Protein AF-A0AAW1RGX7-F1 (afdb_monomer_lite)

InterPro domains:
  IPR029044 Nucleotide-diphospho-sugar transferases [G3DSA:3.90.550.10] (165-261)
  IPR029044 Nucleotide-diphospho-sugar transferases [SSF53448] (98-273)

Foldseek 3Di:
DDPVVLVVVLVVVLVVLVPDPVDDPVLSVLLSVLSVLLSVLLVLLQVVLVVCVPVLPPPPPPPPPPDDDDDDDDDDDDDDDDDDPDPDDPPPPPDFAAEAEAEDADADVVSVVVVVVVVVVLVPDPDHHPHYAYHYPPHPDDDDGDDDAEADPKAKEFEQEAAPCCVQSVRVSCLAQVVQAFFQADQDPVRNPRGQFGLFHQPQGMDMHDHPPPPDLDQDPSLVDRECSRNLSQLVCVVVVHTYGYDHPSYDHDHADSDSVSSSVVSSSHSNCVVVSCVSRPCSVVRVVNTGRDRNPDD

Organism: NCBI:txid904363

Structure (mmCIF, N/CA/C/O backbone):
data_AF-A0AAW1RGX7-F1
#
_entry.id   AF-A0AAW1RGX7-F1
#
loop_
_atom_site.group_PDB
_atom_site.id
_atom_site.type_symbol
_atom_site.label_atom_id
_atom_site.label_alt_id
_atom_site.label_comp_id
_atom_site.label_asym_id
_atom_site.label_entity_id
_atom_site.label_seq_id
_atom_site.pdbx_PDB_ins_code
_atom_site.Cartn_x
_atom_site.Cartn_y
_atom_site.Cartn_z
_atom_site.occupancy
_atom_site.B_iso_or_equiv
_atom_site.auth_seq_id
_atom_site.auth_comp_id
_atom_site.auth_asym_id
_atom_site.auth_atom_id
_atom_site.pdbx_PDB_model_num
ATOM 1 N N . MET A 1 1 ? 19.574 2.488 8.390 1.00 69.38 1 MET A N 1
ATOM 2 C CA . MET A 1 1 ? 19.752 2.059 6.986 1.00 69.38 1 MET A CA 1
ATOM 3 C C . MET A 1 1 ? 20.629 3.073 6.273 1.00 69.38 1 MET A C 1
ATOM 5 O O . MET A 1 1 ? 20.326 4.261 6.284 1.00 69.38 1 MET A O 1
ATOM 9 N N . THR A 1 2 ? 21.755 2.646 5.735 1.00 82.94 2 THR A N 1
ATOM 10 C CA . THR A 1 2 ? 22.691 3.475 4.975 1.00 82.94 2 THR A CA 1
ATOM 11 C C . THR A 1 2 ? 22.368 3.406 3.483 1.00 82.94 2 THR A C 1
ATOM 13 O O . THR A 1 2 ? 21.589 2.571 3.036 1.00 82.94 2 THR A O 1
ATOM 16 N N . VAL A 1 3 ? 22.989 4.276 2.691 1.00 79.38 3 VAL A N 1
ATOM 17 C CA . VAL A 1 3 ? 22.935 4.206 1.221 1.00 79.38 3 VAL A CA 1
ATOM 18 C C . VAL A 1 3 ? 23.486 2.869 0.719 1.00 79.38 3 VAL A C 1
ATOM 20 O O . VAL A 1 3 ? 22.945 2.282 -0.214 1.00 79.38 3 VAL A O 1
ATOM 23 N N . ALA A 1 4 ? 24.538 2.368 1.372 1.00 83.88 4 ALA A N 1
ATOM 24 C CA . ALA A 1 4 ? 25.132 1.076 1.064 1.00 83.88 4 ALA A CA 1
ATOM 25 C C . ALA A 1 4 ? 24.146 -0.078 1.302 1.00 83.88 4 ALA A C 1
ATOM 27 O O . ALA A 1 4 ? 24.101 -1.002 0.493 1.00 83.88 4 ALA A O 1
ATOM 28 N N . ASP A 1 5 ? 23.314 -0.000 2.347 1.00 83.19 5 ASP A N 1
ATOM 29 C CA . ASP A 1 5 ? 22.267 -0.999 2.599 1.00 83.19 5 ASP A CA 1
ATOM 30 C C . ASP A 1 5 ? 21.236 -1.019 1.462 1.00 83.19 5 ASP A C 1
ATOM 32 O O . ASP A 1 5 ? 20.865 -2.095 0.996 1.00 83.19 5 ASP A O 1
ATOM 36 N N . THR A 1 6 ? 20.832 0.154 0.956 1.00 82.19 6 THR A N 1
ATOM 37 C CA . THR A 1 6 ? 19.914 0.266 -0.190 1.00 82.19 6 THR A CA 1
ATOM 38 C C . THR A 1 6 ? 20.495 -0.399 -1.440 1.00 82.19 6 THR A C 1
ATOM 40 O O . THR A 1 6 ? 19.812 -1.187 -2.094 1.00 82.19 6 THR A O 1
ATOM 43 N N . PHE A 1 7 ? 21.766 -0.137 -1.763 1.00 85.19 7 PHE A N 1
ATOM 44 C CA . PHE A 1 7 ? 22.426 -0.757 -2.919 1.00 85.19 7 PHE A CA 1
ATOM 45 C C . PHE A 1 7 ? 22.635 -2.260 -2.749 1.00 85.19 7 PHE A C 1
ATOM 47 O O . PHE A 1 7 ? 22.440 -3.017 -3.699 1.00 85.19 7 PHE A O 1
ATOM 54 N N . ARG A 1 8 ? 22.989 -2.709 -1.540 1.00 87.12 8 ARG A N 1
ATOM 55 C CA . ARG A 1 8 ? 23.117 -4.135 -1.228 1.00 87.12 8 ARG A CA 1
ATOM 56 C C . ARG A 1 8 ? 21.775 -4.848 -1.396 1.00 87.12 8 ARG A C 1
ATOM 58 O O . ARG A 1 8 ? 21.734 -5.903 -2.018 1.00 87.12 8 ARG A O 1
ATOM 65 N N . GLY A 1 9 ? 20.687 -4.260 -0.898 1.00 85.88 9 GLY A N 1
ATOM 66 C CA . GLY A 1 9 ? 19.333 -4.778 -1.093 1.00 85.88 9 GLY A CA 1
ATOM 67 C C . GLY A 1 9 ? 18.954 -4.859 -2.573 1.00 85.88 9 GLY A C 1
ATOM 68 O O . GLY A 1 9 ? 18.509 -5.905 -3.036 1.00 85.88 9 GLY A O 1
ATOM 69 N N . LEU A 1 10 ? 19.214 -3.795 -3.340 1.00 87.31 10 LEU A N 1
ATOM 70 C CA . LEU A 1 10 ? 18.958 -3.772 -4.784 1.00 87.31 10 LEU A CA 1
ATOM 71 C C . LEU A 1 10 ? 19.735 -4.868 -5.529 1.00 87.31 10 LEU A C 1
ATOM 73 O O . LEU A 1 10 ? 19.167 -5.540 -6.387 1.00 87.31 10 LEU A O 1
ATOM 77 N N . TYR A 1 11 ? 21.007 -5.081 -5.184 1.00 89.94 11 TYR A N 1
ATOM 78 C CA . TYR A 1 11 ? 21.823 -6.149 -5.762 1.00 89.94 11 TYR A CA 1
ATOM 79 C C . TYR A 1 11 ? 21.208 -7.535 -5.526 1.00 89.94 11 TYR A C 1
ATOM 81 O O . TYR A 1 11 ? 21.054 -8.304 -6.477 1.00 89.94 11 TYR A O 1
ATOM 89 N N . TRP A 1 12 ? 20.821 -7.847 -4.285 1.00 89.31 12 TRP A N 1
ATOM 90 C CA . TRP A 1 12 ? 20.222 -9.143 -3.952 1.00 89.31 12 TRP A CA 1
ATOM 91 C C . TRP A 1 12 ? 18.887 -9.368 -4.655 1.00 89.31 12 TRP A C 1
ATOM 93 O O . TRP A 1 12 ? 18.638 -10.466 -5.139 1.00 89.31 12 TRP A O 1
ATOM 103 N N . GLU A 1 13 ? 18.069 -8.329 -4.782 1.00 88.38 13 GLU A N 1
ATOM 104 C CA . GLU A 1 13 ? 16.789 -8.390 -5.493 1.00 88.38 13 GLU A CA 1
ATOM 105 C C . GLU A 1 13 ? 16.988 -8.631 -6.996 1.00 88.38 13 GLU A C 1
ATOM 107 O O . GLU A 1 13 ? 16.326 -9.480 -7.588 1.00 88.38 13 GLU A O 1
ATOM 112 N N . ILE A 1 14 ? 17.949 -7.946 -7.625 1.00 87.44 14 ILE A N 1
ATOM 113 C CA . ILE A 1 14 ? 18.286 -8.167 -9.041 1.00 87.44 14 ILE A CA 1
ATOM 114 C C . ILE A 1 14 ? 18.842 -9.579 -9.258 1.00 87.44 14 ILE A C 1
ATOM 116 O O . ILE A 1 14 ? 18.491 -10.241 -10.238 1.00 87.44 14 ILE A O 1
ATOM 120 N N . ARG A 1 15 ? 19.681 -10.067 -8.341 1.00 89.81 15 ARG A N 1
ATOM 121 C CA . ARG A 1 15 ? 20.184 -11.442 -8.381 1.00 89.81 15 ARG A CA 1
ATOM 122 C C . ARG A 1 15 ? 19.051 -12.457 -8.218 1.00 89.81 15 ARG A C 1
ATOM 124 O O . ARG A 1 15 ? 18.941 -13.380 -9.014 1.00 89.81 15 ARG A O 1
ATOM 131 N N . PHE A 1 16 ? 18.156 -12.247 -7.261 1.00 89.69 16 PHE A N 1
ATOM 132 C CA . PHE A 1 16 ? 16.974 -13.083 -7.074 1.00 89.69 16 PHE A CA 1
ATOM 133 C C . PHE A 1 16 ? 16.089 -13.121 -8.331 1.00 89.69 16 PHE A C 1
ATOM 135 O O . PHE A 1 16 ? 15.613 -14.184 -8.732 1.00 89.69 16 PHE A O 1
ATOM 142 N N . LEU A 1 17 ? 15.912 -11.983 -9.014 1.00 90.44 17 LEU A N 1
ATOM 143 C CA . LEU A 1 17 ? 15.208 -11.929 -10.298 1.00 90.44 17 LEU A CA 1
ATOM 144 C C . LEU A 1 17 ? 15.908 -12.751 -11.385 1.00 90.44 17 LEU A C 1
ATOM 146 O O . LEU A 1 17 ? 15.230 -13.407 -12.180 1.00 90.44 17 LEU A O 1
ATOM 150 N N . SER A 1 18 ? 17.243 -12.728 -11.451 1.00 89.12 18 SER A N 1
ATOM 151 C CA . SER A 1 18 ? 17.990 -13.459 -12.480 1.00 89.12 18 SER A CA 1
ATOM 152 C C . SER A 1 18 ? 17.799 -14.976 -12.350 1.00 89.12 18 SER A C 1
ATOM 154 O O . SER A 1 18 ? 17.610 -15.653 -13.365 1.00 89.12 18 SER A O 1
ATOM 156 N N . GLU A 1 19 ? 17.689 -15.478 -11.119 1.00 92.19 19 GLU A N 1
ATOM 157 C CA . GLU A 1 19 ? 17.527 -16.897 -10.780 1.00 92.19 19 GLU A CA 1
ATOM 158 C C . GLU A 1 19 ? 16.097 -17.441 -11.042 1.00 92.19 19 GLU A C 1
ATOM 160 O O . GLU A 1 19 ? 15.899 -18.648 -11.206 1.00 92.19 19 GLU A O 1
ATOM 165 N N . ARG A 1 20 ? 15.078 -16.576 -11.179 1.00 90.38 20 ARG A N 1
ATOM 166 C CA . ARG A 1 20 ? 13.671 -16.981 -11.401 1.00 90.38 20 ARG A CA 1
ATOM 167 C C . ARG A 1 20 ? 13.410 -17.463 -12.833 1.00 90.38 20 ARG A C 1
ATOM 169 O O . ARG A 1 20 ? 13.265 -16.659 -13.751 1.00 90.38 20 ARG A O 1
ATOM 176 N N . ARG A 1 21 ? 13.296 -18.777 -13.050 1.00 92.31 21 ARG A N 1
ATOM 177 C CA . ARG A 1 21 ? 13.030 -19.360 -14.388 1.00 92.31 21 ARG A CA 1
ATOM 178 C C . ARG A 1 21 ? 11.629 -19.070 -14.945 1.00 92.31 21 ARG A C 1
ATOM 180 O O . ARG A 1 21 ? 11.467 -19.046 -16.157 1.00 92.31 21 ARG A O 1
ATOM 187 N N . SER A 1 22 ? 10.641 -18.812 -14.086 1.00 91.56 22 SER A N 1
ATOM 188 C CA . SER A 1 22 ? 9.245 -18.555 -14.481 1.00 91.56 22 SER A CA 1
ATOM 189 C C . SER A 1 22 ? 8.994 -17.169 -15.091 1.00 91.56 22 SER A C 1
ATOM 191 O O . SER A 1 22 ? 7.889 -16.889 -15.547 1.00 91.56 22 SER A O 1
ATOM 193 N N . ILE A 1 23 ? 9.996 -16.287 -15.094 1.00 93.00 23 ILE A N 1
ATOM 194 C CA . ILE A 1 23 ? 9.879 -14.909 -15.574 1.00 93.00 23 ILE A CA 1
ATOM 195 C C . ILE A 1 23 ? 10.709 -14.775 -16.848 1.00 93.00 23 ILE A C 1
ATOM 197 O O . ILE A 1 23 ? 11.890 -15.127 -16.864 1.00 93.00 23 ILE A O 1
ATOM 201 N N . SER A 1 24 ? 10.116 -14.233 -17.912 1.00 93.94 24 SER A N 1
ATOM 202 C CA . SER A 1 24 ? 10.853 -13.965 -19.148 1.00 93.94 24 SER A CA 1
ATOM 203 C C . SER A 1 24 ? 11.981 -12.953 -18.921 1.00 93.94 24 SER A C 1
ATOM 205 O O . SER A 1 24 ? 11.911 -12.092 -18.041 1.00 93.94 24 SER A O 1
ATOM 207 N N . TRP A 1 25 ? 13.028 -13.019 -19.744 1.00 94.12 25 TRP A N 1
ATOM 208 C CA . TRP A 1 25 ? 14.164 -12.102 -19.638 1.00 94.12 25 TRP A CA 1
ATOM 209 C C . TRP A 1 25 ? 13.744 -10.625 -19.735 1.00 94.12 25 TRP A C 1
ATOM 211 O O . TRP A 1 25 ? 14.164 -9.811 -18.914 1.00 94.12 25 TRP A O 1
ATOM 221 N N . SER A 1 26 ? 12.833 -10.286 -20.655 1.00 93.81 26 SER A N 1
ATOM 222 C CA . SER A 1 26 ? 12.313 -8.919 -20.791 1.00 93.81 26 SER A CA 1
ATOM 223 C C . SER A 1 26 ? 11.600 -8.431 -19.524 1.00 93.81 26 SER A C 1
ATOM 225 O O . SER A 1 26 ? 11.800 -7.291 -19.105 1.00 93.81 26 SER A O 1
ATOM 227 N N . ARG A 1 27 ? 10.822 -9.295 -18.856 1.00 93.62 27 ARG A N 1
ATOM 228 C CA . ARG A 1 27 ? 10.161 -8.969 -17.582 1.00 93.62 27 ARG A CA 1
ATOM 229 C C . ARG A 1 27 ? 11.158 -8.795 -16.438 1.00 93.62 27 ARG A C 1
ATOM 231 O O . ARG A 1 27 ? 10.974 -7.893 -15.627 1.00 93.62 27 ARG A O 1
ATOM 238 N N . LYS A 1 28 ? 12.235 -9.585 -16.393 1.00 94.06 28 LYS A N 1
ATOM 239 C CA . LYS A 1 28 ? 13.315 -9.401 -15.405 1.00 94.06 28 LYS A CA 1
ATOM 240 C C . LYS A 1 28 ? 13.978 -8.035 -15.547 1.00 94.06 28 LYS A C 1
ATOM 242 O O . LYS A 1 28 ? 14.152 -7.347 -14.546 1.00 94.06 28 LYS A O 1
ATOM 247 N N . VAL A 1 29 ? 14.290 -7.622 -16.779 1.00 94.62 29 VAL A N 1
ATOM 248 C CA . VAL A 1 29 ? 14.861 -6.294 -17.057 1.00 94.62 29 VAL A CA 1
ATOM 249 C C . VAL A 1 29 ? 13.901 -5.190 -16.610 1.00 94.62 29 VAL A C 1
ATOM 251 O O . VAL A 1 29 ? 14.315 -4.280 -15.895 1.00 94.62 29 VAL A O 1
ATOM 254 N N . GLN A 1 30 ? 12.609 -5.295 -16.946 1.00 94.62 30 GLN A N 1
ATOM 255 C CA . GLN A 1 30 ? 11.593 -4.337 -16.491 1.00 94.62 30 GLN A CA 1
ATOM 256 C C . GLN A 1 30 ? 11.535 -4.240 -14.958 1.00 94.62 30 GLN A C 1
ATOM 258 O O . GLN A 1 30 ? 11.584 -3.138 -14.414 1.00 94.62 30 GLN A O 1
ATOM 263 N N . LEU A 1 31 ? 11.483 -5.375 -14.253 1.00 95.12 31 LEU A N 1
ATOM 264 C CA . LEU A 1 31 ? 11.455 -5.399 -12.788 1.00 95.12 31 LEU A CA 1
ATOM 265 C C . LEU A 1 31 ? 12.726 -4.797 -12.177 1.00 95.12 31 LEU A C 1
ATOM 267 O O . LEU A 1 31 ? 12.622 -4.030 -11.223 1.00 95.12 31 LEU A O 1
ATOM 271 N N . ALA A 1 32 ? 13.905 -5.087 -12.732 1.00 94.75 32 ALA A N 1
ATOM 272 C CA . ALA A 1 32 ? 15.169 -4.525 -12.258 1.00 94.75 32 ALA A CA 1
ATOM 273 C C . ALA A 1 32 ? 15.216 -2.993 -12.414 1.00 94.75 32 ALA A C 1
ATOM 275 O O . ALA A 1 32 ? 15.642 -2.285 -11.496 1.00 94.75 32 ALA A O 1
ATOM 276 N N . VAL A 1 33 ? 14.723 -2.464 -13.542 1.00 95.56 33 VAL A N 1
ATOM 277 C CA . VAL A 1 33 ? 14.621 -1.015 -13.781 1.00 95.56 33 VAL A CA 1
ATOM 278 C C . VAL A 1 33 ? 13.657 -0.368 -12.786 1.00 95.56 33 VAL A C 1
ATOM 280 O O . VAL A 1 33 ? 14.034 0.583 -12.102 1.00 95.56 33 VAL A O 1
ATOM 283 N N . LEU A 1 34 ? 12.440 -0.901 -12.642 1.00 96.50 34 LEU A N 1
ATOM 284 C CA . LEU A 1 34 ? 11.441 -0.359 -11.714 1.00 96.50 34 LEU A CA 1
ATOM 285 C C . LEU A 1 34 ? 11.910 -0.445 -10.252 1.00 96.50 34 LEU A C 1
ATOM 287 O O . LEU A 1 34 ? 11.744 0.508 -9.488 1.00 96.50 34 LEU A O 1
ATOM 291 N N . LYS A 1 35 ? 12.576 -1.536 -9.858 1.00 95.31 35 LYS A N 1
ATOM 292 C CA . LYS A 1 35 ? 13.161 -1.681 -8.517 1.00 95.31 35 LYS A CA 1
ATOM 293 C C . LYS A 1 35 ? 14.272 -0.659 -8.263 1.00 95.31 35 LYS A C 1
ATOM 295 O O . LYS A 1 35 ? 14.352 -0.096 -7.176 1.00 95.31 35 LYS A O 1
ATOM 300 N N . SER A 1 36 ? 15.086 -0.361 -9.273 1.00 95.00 36 SER A N 1
ATOM 301 C CA . SER A 1 36 ? 16.089 0.705 -9.181 1.00 95.00 36 SER A CA 1
ATOM 302 C C . SER A 1 36 ? 15.419 2.070 -8.999 1.00 95.00 36 SER A C 1
ATOM 304 O O . SER A 1 36 ? 15.749 2.794 -8.062 1.00 95.00 36 SER A O 1
ATOM 306 N N . VAL A 1 37 ? 14.424 2.400 -9.834 1.00 96.50 37 VAL A N 1
ATOM 307 C CA . VAL A 1 37 ? 13.667 3.664 -9.749 1.00 96.50 37 VAL A CA 1
ATOM 308 C C . VAL A 1 37 ? 13.075 3.861 -8.356 1.00 96.50 37 VAL A C 1
ATOM 310 O O . VAL A 1 37 ? 13.228 4.931 -7.764 1.00 96.50 37 VAL A O 1
ATOM 313 N N . THR A 1 38 ? 12.426 2.834 -7.813 1.00 96.06 38 THR A N 1
ATOM 314 C CA . THR A 1 38 ? 11.811 2.898 -6.484 1.00 96.06 38 THR A CA 1
ATOM 315 C C . THR A 1 38 ? 12.844 3.045 -5.373 1.00 96.06 38 THR A C 1
ATOM 317 O O . THR A 1 38 ? 12.668 3.917 -4.527 1.00 96.06 38 THR A O 1
ATOM 320 N N . ALA A 1 39 ? 13.949 2.293 -5.405 1.00 94.25 39 ALA A N 1
ATOM 321 C CA . ALA A 1 39 ? 15.024 2.395 -4.417 1.00 94.25 39 ALA A CA 1
ATOM 322 C C . ALA A 1 39 ? 15.665 3.796 -4.386 1.00 94.25 39 ALA A C 1
ATOM 324 O O . ALA A 1 39 ? 15.825 4.386 -3.315 1.00 94.25 39 ALA A O 1
ATOM 325 N N . PHE A 1 40 ? 15.979 4.366 -5.553 1.00 96.00 40 PHE A N 1
ATOM 326 C CA . PHE A 1 40 ? 16.531 5.721 -5.644 1.00 96.00 40 PHE A CA 1
ATOM 327 C C . PHE A 1 40 ? 15.532 6.788 -5.199 1.00 96.00 40 PHE A C 1
ATOM 329 O O . PHE A 1 40 ? 15.894 7.696 -4.449 1.00 96.00 40 PHE A O 1
ATOM 336 N N . SER A 1 41 ? 14.274 6.676 -5.631 1.00 96.50 41 SER A N 1
ATOM 337 C CA . SER A 1 41 ? 13.223 7.633 -5.265 1.00 96.50 41 SER A CA 1
ATOM 338 C C . SER A 1 41 ? 12.970 7.626 -3.761 1.00 96.50 41 SER A C 1
ATOM 340 O O . SER A 1 41 ? 12.894 8.687 -3.141 1.00 96.50 41 SER A O 1
ATOM 342 N N . TYR A 1 42 ? 12.921 6.433 -3.171 1.00 95.25 42 TYR A N 1
ATOM 343 C CA . TYR A 1 42 ? 12.806 6.224 -1.737 1.00 95.25 42 TYR A CA 1
ATOM 344 C C . TYR A 1 42 ? 13.942 6.897 -0.966 1.00 95.25 42 TYR A C 1
ATOM 346 O O . TYR A 1 42 ? 13.710 7.724 -0.084 1.00 95.25 42 TYR A O 1
ATOM 354 N N . GLU A 1 43 ? 15.187 6.614 -1.347 1.00 94.44 43 GLU A N 1
ATOM 355 C CA . GLU A 1 43 ? 16.357 7.204 -0.703 1.00 94.44 43 GLU A CA 1
ATOM 356 C C . GLU A 1 43 ? 16.375 8.735 -0.824 1.00 94.44 43 GLU A C 1
ATOM 358 O O . GLU A 1 43 ? 16.700 9.438 0.136 1.00 94.44 43 GLU A O 1
ATOM 363 N N . ALA A 1 44 ? 15.985 9.271 -1.982 1.00 94.88 44 ALA A N 1
ATOM 364 C CA . ALA A 1 44 ? 15.868 10.708 -2.188 1.00 94.88 44 ALA A CA 1
ATOM 365 C C . ALA A 1 44 ? 14.813 11.342 -1.263 1.00 94.88 44 ALA A C 1
ATOM 367 O O . ALA A 1 44 ? 15.080 12.388 -0.664 1.00 94.88 44 ALA A O 1
ATOM 368 N N . GLY A 1 45 ? 13.649 10.704 -1.102 1.00 94.25 45 GLY A N 1
ATOM 369 C CA . GLY A 1 45 ? 12.603 11.139 -0.171 1.00 94.25 45 GLY A CA 1
ATOM 370 C C . GLY A 1 45 ? 13.091 11.161 1.273 1.00 94.25 45 GLY A C 1
ATOM 371 O O . GLY A 1 45 ? 12.934 12.160 1.979 1.00 94.25 45 GLY A O 1
ATOM 372 N N . ARG A 1 46 ? 13.794 10.103 1.676 1.00 92.06 46 ARG A N 1
ATOM 373 C CA . ARG A 1 46 ? 14.372 9.956 3.014 1.00 92.06 46 ARG A CA 1
ATOM 374 C C . ARG A 1 46 ? 15.397 11.036 3.338 1.00 92.06 46 ARG A C 1
ATOM 376 O O . ARG A 1 46 ? 15.334 11.671 4.388 1.00 92.06 46 ARG A O 1
ATOM 383 N N . ARG A 1 47 ? 16.311 11.319 2.408 1.00 92.00 47 ARG A N 1
ATOM 384 C CA . ARG A 1 47 ? 17.280 12.417 2.556 1.00 92.00 47 ARG A CA 1
ATOM 385 C C . ARG A 1 47 ? 16.606 13.784 2.611 1.00 92.00 47 ARG A C 1
ATOM 387 O O . ARG A 1 47 ? 17.085 14.663 3.324 1.00 92.00 47 ARG A O 1
ATOM 394 N N . ALA A 1 48 ? 15.523 13.983 1.861 1.00 91.31 48 ALA A N 1
ATOM 395 C CA . ALA A 1 48 ? 14.764 15.228 1.904 1.00 91.31 48 ALA A CA 1
ATOM 396 C C . ALA A 1 48 ? 14.112 15.448 3.280 1.00 91.31 48 ALA A C 1
ATOM 398 O O . ALA A 1 48 ? 14.144 16.571 3.784 1.00 91.31 48 ALA A O 1
ATOM 399 N N . ALA A 1 49 ? 13.598 14.390 3.916 1.00 88.31 49 ALA A N 1
ATOM 400 C CA . ALA A 1 49 ? 13.030 14.458 5.263 1.00 88.31 49 ALA A CA 1
ATOM 401 C C . ALA A 1 49 ? 14.066 14.880 6.319 1.00 88.31 49 ALA A C 1
ATOM 403 O O . ALA A 1 49 ? 13.798 15.774 7.120 1.00 88.31 49 ALA A O 1
ATOM 404 N N . LEU A 1 50 ? 15.287 14.332 6.256 1.00 86.50 50 LEU A N 1
ATOM 405 C CA . LEU A 1 50 ? 16.380 14.683 7.178 1.00 86.50 50 LEU A CA 1
ATOM 406 C C . LEU A 1 50 ? 16.788 16.164 7.114 1.00 86.50 50 LEU A C 1
ATOM 408 O O . LEU A 1 50 ? 17.290 16.709 8.092 1.00 86.50 50 LEU A O 1
ATOM 412 N N . LYS A 1 51 ? 16.563 16.834 5.977 1.00 85.94 51 LYS A N 1
ATOM 413 C CA . LYS A 1 51 ? 16.850 18.268 5.808 1.00 85.94 51 LYS A CA 1
ATOM 414 C C . LYS A 1 51 ? 15.763 19.180 6.387 1.00 85.94 51 LYS A C 1
ATOM 416 O O . LYS A 1 51 ? 15.994 20.381 6.498 1.00 85.94 51 LYS A O 1
ATOM 421 N N . GLN A 1 52 ? 14.591 18.651 6.749 1.00 75.31 52 GLN A N 1
ATOM 422 C CA . GLN A 1 52 ? 13.448 19.430 7.246 1.00 75.31 52 GLN A CA 1
ATOM 423 C C . GLN A 1 52 ? 12.981 19.008 8.657 1.00 75.31 52 GLN A C 1
ATOM 425 O O . GLN A 1 52 ? 11.778 18.843 8.869 1.00 75.31 52 GLN A O 1
ATOM 430 N N . PRO A 1 53 ? 13.870 18.892 9.665 1.00 62.00 53 PRO A N 1
ATOM 431 C CA . PRO A 1 53 ? 13.501 18.335 10.971 1.00 62.00 53 PRO A CA 1
ATOM 432 C C . PRO A 1 53 ? 12.469 19.178 11.745 1.00 62.00 53 PRO A C 1
ATOM 434 O O . PRO A 1 53 ? 11.799 18.663 12.630 1.00 62.00 53 PRO A O 1
ATOM 437 N N . ARG A 1 54 ? 12.310 20.474 11.424 1.00 53.22 54 ARG A N 1
ATOM 438 C CA . ARG A 1 54 ? 11.438 21.404 12.174 1.00 53.22 54 ARG A CA 1
ATOM 439 C C . ARG A 1 54 ? 10.070 21.693 11.545 1.00 53.22 54 ARG A C 1
ATOM 441 O O . ARG A 1 54 ? 9.183 22.148 12.258 1.00 53.22 54 ARG A O 1
ATOM 448 N N . ALA A 1 55 ? 9.871 21.439 10.250 1.00 51.16 55 ALA A N 1
ATOM 449 C CA . ALA A 1 55 ? 8.594 21.735 9.580 1.00 51.16 55 ALA A CA 1
ATOM 450 C C . ALA A 1 55 ? 7.523 20.651 9.810 1.00 51.16 55 ALA A C 1
ATOM 452 O O . ALA A 1 55 ? 6.337 20.901 9.622 1.00 51.16 55 ALA A O 1
ATOM 453 N N . LEU A 1 56 ? 7.955 19.467 10.243 1.00 52.69 56 LEU A N 1
ATOM 454 C CA . LEU A 1 56 ? 7.132 18.282 10.478 1.00 52.69 56 LEU A CA 1
ATOM 455 C C . LEU A 1 56 ? 6.440 18.276 11.855 1.00 52.69 56 LEU A C 1
ATOM 457 O O . LEU A 1 56 ? 5.427 17.617 12.020 1.00 52.69 56 LEU A O 1
ATOM 461 N N . ALA A 1 57 ? 6.953 19.036 12.829 1.00 50.75 57 ALA A N 1
ATOM 462 C CA . ALA A 1 57 ? 6.517 18.967 14.228 1.00 50.75 57 ALA A CA 1
ATOM 463 C C . ALA A 1 57 ? 5.517 20.063 14.659 1.00 50.75 57 ALA A C 1
ATOM 465 O O . ALA A 1 57 ? 5.227 20.175 15.847 1.00 50.75 57 ALA A O 1
ATOM 466 N N . ARG A 1 58 ? 5.052 20.950 13.759 1.00 49.34 58 ARG A N 1
ATOM 467 C CA . ARG A 1 58 ? 4.429 22.225 14.191 1.00 49.34 58 ARG A CA 1
ATOM 468 C C . ARG A 1 58 ? 3.177 22.724 13.468 1.00 49.34 58 ARG A C 1
ATOM 470 O O . ARG A 1 58 ? 2.810 23.877 13.664 1.00 49.34 58 ARG A O 1
ATOM 477 N N . LYS A 1 59 ? 2.460 21.895 12.709 1.00 45.34 59 LYS A N 1
ATOM 478 C CA . LYS A 1 59 ? 1.104 22.254 12.245 1.00 45.34 59 LYS A CA 1
ATOM 479 C C . LYS A 1 59 ? 0.031 21.365 12.870 1.00 45.34 59 LYS A C 1
ATOM 481 O O . LYS A 1 59 ? -0.816 20.826 12.177 1.00 45.34 59 LYS A O 1
ATOM 486 N N . GLY A 1 60 ? 0.041 21.273 14.198 1.00 42.97 60 GLY A N 1
ATOM 487 C CA . GLY A 1 60 ? -1.162 20.910 14.937 1.00 42.97 60 GLY A CA 1
ATOM 488 C C . GLY A 1 60 ? -2.147 22.073 14.852 1.00 42.97 60 GLY A C 1
ATOM 489 O O . GLY A 1 60 ? -2.108 22.990 15.668 1.00 42.97 60 GLY A O 1
ATOM 490 N N . THR A 1 61 ? -2.998 22.092 13.829 1.00 40.19 61 THR A N 1
ATOM 491 C CA . THR A 1 61 ? -4.240 22.861 13.899 1.00 40.19 61 THR A CA 1
ATOM 492 C C . THR A 1 61 ? -5.062 22.257 15.027 1.00 40.19 61 THR A C 1
ATOM 494 O O . THR A 1 61 ? -5.499 21.115 14.920 1.00 40.19 61 THR A O 1
ATOM 497 N N . HIS A 1 62 ? -5.234 23.000 16.122 1.00 34.09 62 HIS A N 1
ATOM 498 C CA . HIS A 1 62 ? -6.187 22.663 17.174 1.00 34.09 62 HIS A CA 1
ATOM 499 C C . HIS A 1 62 ? -7.589 22.586 16.557 1.00 34.09 62 HIS A C 1
ATOM 501 O O . HIS A 1 62 ? -8.289 23.590 16.453 1.00 34.09 62 HIS A O 1
ATOM 507 N N . LEU A 1 63 ? -7.998 21.395 16.124 1.00 35.16 63 LEU A N 1
ATOM 508 C CA . LEU A 1 63 ? -9.394 21.098 15.858 1.00 35.16 63 LEU A CA 1
ATOM 509 C C . LEU A 1 63 ? -10.056 20.950 17.227 1.00 35.16 63 LEU A C 1
ATOM 511 O O . LEU A 1 63 ? -9.923 19.931 17.904 1.00 35.16 63 LEU A O 1
ATOM 515 N N . THR A 1 64 ? -10.707 22.015 17.686 1.00 28.12 64 THR A N 1
ATOM 516 C CA . THR A 1 64 ? -11.550 21.961 18.878 1.00 28.12 64 THR A CA 1
ATOM 517 C C . THR A 1 64 ? -12.771 21.112 18.539 1.00 28.12 64 THR A C 1
ATOM 519 O O . THR A 1 64 ? -13.752 21.608 17.990 1.00 28.12 64 THR A O 1
ATOM 522 N N . ILE A 1 65 ? -12.708 19.815 18.838 1.00 32.81 65 ILE A N 1
ATOM 523 C CA . ILE A 1 65 ? -13.893 18.959 18.832 1.00 32.81 65 ILE A CA 1
ATOM 524 C C . ILE A 1 65 ? -14.771 19.455 19.982 1.00 32.81 65 ILE A C 1
ATOM 526 O O . ILE A 1 65 ? -14.449 19.250 21.151 1.00 32.81 65 ILE A O 1
ATOM 530 N N . LYS A 1 66 ? -15.860 20.157 19.658 1.00 28.16 66 LYS A N 1
ATOM 531 C CA . LYS A 1 66 ? -16.933 20.404 20.621 1.00 28.16 66 LYS A CA 1
ATOM 532 C C . LYS A 1 66 ? -17.559 19.053 20.946 1.00 28.16 66 LYS A C 1
ATOM 534 O O . LYS A 1 66 ? -18.315 18.510 20.150 1.00 28.16 66 LYS A O 1
ATOM 539 N N . THR A 1 67 ? -17.199 18.484 22.088 1.00 31.22 67 THR A N 1
ATOM 540 C CA . THR A 1 67 ? -17.947 17.371 22.661 1.00 31.22 67 THR A CA 1
ATOM 541 C C . THR A 1 67 ? -19.216 17.957 23.260 1.00 31.22 67 THR A C 1
ATOM 543 O O . THR A 1 67 ? -19.154 18.595 24.312 1.00 31.22 67 THR A O 1
ATOM 546 N N . ASP A 1 68 ? -20.350 17.790 22.585 1.00 30.38 68 ASP A N 1
ATOM 547 C CA . ASP A 1 68 ? -21.638 18.043 23.218 1.00 30.38 68 ASP A CA 1
ATOM 548 C C . ASP A 1 68 ? -21.769 17.081 24.403 1.00 30.38 68 ASP A C 1
ATOM 550 O O . ASP A 1 68 ? -21.685 15.859 24.261 1.00 30.38 68 ASP A O 1
ATOM 554 N N . THR A 1 69 ? -21.893 17.647 25.600 1.00 33.88 69 THR A N 1
ATOM 555 C CA . THR A 1 69 ? -22.101 16.898 26.835 1.00 33.88 69 THR A CA 1
ATOM 556 C C . THR A 1 69 ? -23.373 16.054 26.690 1.00 33.88 69 THR A C 1
ATOM 558 O O . THR A 1 69 ? -24.415 16.604 26.318 1.00 33.88 69 THR A O 1
ATOM 561 N N . PRO A 1 70 ? -23.343 14.742 26.991 1.00 35.31 70 PRO A N 1
ATOM 562 C CA . PRO A 1 70 ? -24.547 13.923 26.957 1.00 35.31 70 PRO A CA 1
ATOM 563 C C . PRO A 1 70 ? -25.598 14.512 27.899 1.00 35.31 70 PRO A C 1
ATOM 565 O O . PRO A 1 70 ? -25.313 14.781 29.069 1.00 35.31 70 PRO A O 1
ATOM 568 N N . ARG A 1 71 ? -26.822 14.717 27.397 1.00 32.12 71 ARG A N 1
ATOM 569 C CA . ARG A 1 71 ? -27.957 15.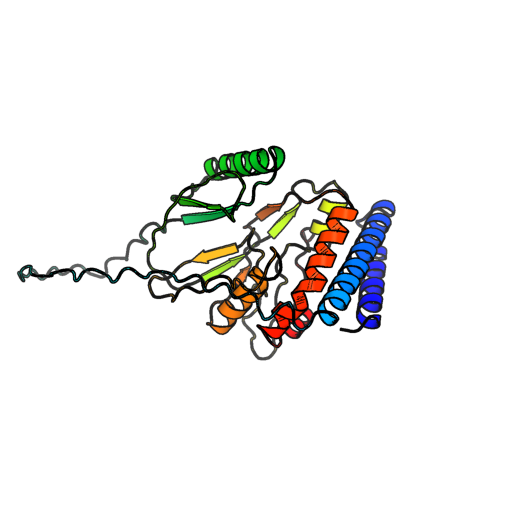049 28.265 1.00 32.12 71 ARG A CA 1
ATOM 570 C C . ARG A 1 71 ? -28.173 13.896 29.253 1.00 32.12 71 ARG A C 1
ATOM 572 O O . ARG A 1 71 ? -28.167 12.743 28.821 1.00 32.12 71 ARG A O 1
ATOM 579 N N . PRO A 1 72 ? -28.394 14.181 30.547 1.00 33.97 72 PRO A N 1
ATOM 580 C CA . PRO A 1 72 ? -28.713 13.147 31.517 1.00 33.97 72 PRO A CA 1
ATOM 581 C C . PRO A 1 72 ? -30.019 12.454 31.115 1.00 33.97 72 PRO A C 1
ATOM 583 O O . PRO A 1 72 ? -31.053 13.099 30.929 1.00 33.97 72 PRO A O 1
ATOM 586 N N . VAL A 1 73 ? -29.954 11.134 30.955 1.00 37.56 73 VAL A N 1
ATOM 587 C CA . VAL A 1 73 ? -31.125 10.286 30.740 1.00 37.56 73 VAL A CA 1
ATOM 588 C C . VAL A 1 73 ? -31.776 10.061 32.102 1.00 37.56 73 VAL A C 1
ATOM 590 O O . VAL A 1 73 ? -31.222 9.374 32.959 1.00 37.56 73 VAL A O 1
ATOM 593 N N . ASN A 1 74 ? -32.949 10.658 32.309 1.00 43.19 74 ASN A N 1
ATOM 594 C CA . ASN A 1 74 ? -33.801 10.350 33.454 1.00 43.19 74 ASN A CA 1
ATOM 595 C C . ASN A 1 74 ? -34.305 8.908 33.325 1.00 43.19 74 ASN A C 1
ATOM 597 O O . ASN A 1 74 ? -35.104 8.609 32.440 1.00 43.19 74 ASN A O 1
ATOM 601 N N . SER A 1 75 ? -33.864 8.032 34.224 1.00 40.34 75 SER A N 1
ATOM 602 C CA . SER A 1 75 ? -34.386 6.673 34.377 1.00 40.34 75 SER A CA 1
ATOM 603 C C . SER A 1 75 ? -35.222 6.586 35.655 1.00 40.34 75 SER A C 1
ATOM 605 O O . SER A 1 75 ? -34.743 6.211 36.716 1.00 40.34 75 SER A O 1
ATOM 607 N N . ASN A 1 76 ? -36.500 6.944 35.535 1.00 44.38 76 ASN A N 1
ATOM 608 C CA . ASN A 1 76 ? -37.545 6.488 36.448 1.00 44.38 76 ASN A CA 1
ATOM 609 C C . ASN A 1 76 ? -38.415 5.496 35.676 1.00 44.38 76 ASN A C 1
ATOM 611 O O . ASN A 1 76 ? -39.226 5.923 34.858 1.00 44.38 76 ASN A O 1
ATOM 615 N N . ALA A 1 77 ? -38.255 4.197 35.929 1.00 40.94 77 ALA A N 1
ATOM 616 C CA . ALA A 1 77 ? -39.265 3.197 35.590 1.00 40.94 77 ALA A CA 1
ATOM 617 C C . ALA A 1 77 ? -39.067 1.911 36.409 1.00 40.94 77 ALA A C 1
ATOM 619 O O . ALA A 1 77 ? -38.143 1.144 36.165 1.00 40.94 77 ALA A O 1
ATOM 620 N N . GLY A 1 78 ? -39.954 1.741 37.393 1.00 38.12 78 GLY A N 1
ATOM 621 C CA . GLY A 1 78 ? -40.675 0.506 37.720 1.00 38.12 78 GLY A CA 1
ATOM 622 C C . GLY A 1 78 ? -39.916 -0.816 37.769 1.00 38.12 78 GLY A C 1
ATOM 623 O O . GLY A 1 78 ? -39.685 -1.458 36.752 1.00 38.12 78 GLY A O 1
ATOM 624 N N . SER A 1 79 ? -39.681 -1.278 38.992 1.00 45.59 79 SER A N 1
ATOM 625 C CA . SER A 1 79 ? -39.529 -2.688 39.334 1.00 45.59 79 SER A CA 1
ATOM 626 C C . SER A 1 79 ? -40.870 -3.420 39.228 1.00 45.59 79 SER A C 1
ATOM 628 O O . SER A 1 79 ? -41.808 -3.021 39.911 1.00 45.59 79 SER A O 1
ATOM 630 N N . GLU A 1 80 ? -40.934 -4.524 38.487 1.00 40.50 80 GLU A N 1
ATOM 631 C CA . GLU A 1 80 ? -41.835 -5.644 38.785 1.00 40.50 80 GLU A CA 1
ATOM 632 C C . GLU A 1 80 ? -41.269 -6.928 38.163 1.00 40.50 80 GLU A C 1
ATOM 634 O O . GLU A 1 80 ? -40.760 -6.933 37.042 1.00 40.50 80 GLU A O 1
ATOM 639 N N . GLY A 1 81 ? -41.235 -7.987 38.972 1.00 46.88 81 GLY A N 1
ATOM 640 C CA . GLY A 1 81 ? -40.464 -9.199 38.725 1.00 46.88 81 GLY A CA 1
ATOM 641 C C . GLY A 1 81 ? -41.182 -10.267 37.906 1.00 46.88 81 GLY A C 1
ATOM 642 O O . GLY A 1 81 ? -42.405 -10.334 37.851 1.00 46.88 81 GLY A O 1
ATOM 643 N N . SER A 1 82 ? -40.385 -11.172 37.347 1.00 40.97 82 SER A N 1
ATOM 644 C CA . SER A 1 82 ? -40.788 -12.544 37.051 1.00 40.97 82 SER A CA 1
ATOM 645 C C . SER A 1 82 ? -39.526 -13.385 36.871 1.00 40.97 82 SER A C 1
ATOM 647 O O . SER A 1 82 ? -38.667 -13.056 36.053 1.00 40.97 82 SER A O 1
ATOM 649 N N . ALA A 1 83 ? -39.380 -14.420 37.697 1.00 49.81 83 ALA A N 1
ATOM 650 C CA . ALA A 1 83 ? -38.318 -15.407 37.586 1.00 49.81 83 ALA A CA 1
ATOM 651 C C . ALA A 1 83 ? -38.708 -16.399 36.484 1.00 49.81 83 ALA A C 1
ATOM 653 O O . ALA A 1 83 ? -39.588 -17.231 36.694 1.00 49.81 83 ALA A O 1
ATOM 654 N N . ASP A 1 84 ? -38.078 -16.275 35.316 1.00 43.12 84 ASP A N 1
ATOM 655 C CA . ASP A 1 84 ? -38.227 -17.222 34.214 1.00 43.12 84 ASP A CA 1
ATOM 656 C C . ASP A 1 84 ? -36.938 -18.042 34.069 1.00 43.12 84 ASP A C 1
ATOM 658 O O . ASP A 1 84 ? -35.871 -17.535 33.712 1.00 43.12 84 ASP A O 1
ATOM 662 N N . ASP A 1 85 ? -37.071 -19.317 34.422 1.00 49.34 85 ASP A N 1
ATOM 663 C CA . ASP A 1 85 ? -36.082 -20.389 34.391 1.00 49.34 85 ASP A CA 1
ATOM 664 C C . ASP A 1 85 ? -35.879 -20.874 32.947 1.00 49.34 85 ASP A C 1
ATOM 666 O O . ASP A 1 85 ? -36.329 -21.946 32.538 1.00 49.34 85 ASP A O 1
ATOM 670 N N . ARG A 1 86 ? -35.223 -20.044 32.128 1.00 41.59 86 ARG A N 1
ATOM 671 C CA . ARG A 1 86 ? -34.720 -20.466 30.816 1.00 41.59 86 ARG A CA 1
ATOM 672 C C . ARG A 1 86 ? -33.226 -20.725 30.940 1.00 41.59 86 ARG A C 1
ATOM 674 O O . ARG A 1 86 ? -32.447 -19.802 31.175 1.00 41.59 86 ARG A O 1
ATOM 681 N N . GLY A 1 87 ? -32.853 -21.997 30.777 1.00 43.94 87 GLY A N 1
ATOM 682 C CA . GLY A 1 87 ? -31.470 -22.465 30.661 1.00 43.94 87 GLY A CA 1
ATOM 683 C C . GLY A 1 87 ? -30.658 -21.677 29.622 1.00 43.94 87 GLY A C 1
ATOM 684 O O . GLY A 1 87 ? -31.220 -20.845 28.913 1.00 43.94 87 GLY A O 1
ATOM 685 N N . PRO A 1 88 ? -29.334 -21.912 29.529 1.00 39.22 88 PRO A N 1
ATOM 686 C CA . PRO A 1 88 ? -28.401 -21.034 28.831 1.00 39.22 88 PRO A CA 1
ATOM 687 C C . PRO A 1 88 ? -28.890 -20.755 27.414 1.00 39.22 88 PRO A C 1
ATOM 689 O O . PRO A 1 88 ? -28.794 -21.594 26.519 1.00 39.22 88 PRO A O 1
ATOM 692 N N . VAL A 1 89 ? -29.444 -19.557 27.240 1.00 37.34 89 VAL A N 1
ATOM 693 C CA . VAL A 1 89 ? -29.775 -18.999 25.943 1.00 37.34 89 VAL A CA 1
ATOM 694 C C . VAL A 1 89 ? -28.443 -18.937 25.220 1.00 37.34 89 VAL A C 1
ATOM 696 O O . VAL A 1 89 ? -27.551 -18.183 25.614 1.00 37.34 89 VAL A O 1
ATOM 699 N N . HIS A 1 90 ? -28.275 -19.794 24.213 1.00 36.41 90 HIS A N 1
ATOM 700 C CA . HIS A 1 90 ? -27.259 -19.594 23.197 1.00 36.41 90 HIS A CA 1
ATOM 701 C C . HIS A 1 90 ? -27.404 -18.143 22.761 1.00 36.41 90 HIS A C 1
ATOM 703 O O . HIS A 1 90 ? -28.433 -17.783 22.197 1.00 36.41 90 HIS A O 1
ATOM 709 N N . ALA A 1 91 ? -26.442 -17.297 23.135 1.00 37.75 91 ALA A N 1
ATOM 710 C CA . ALA A 1 91 ? -26.435 -15.915 22.712 1.00 37.75 91 ALA A CA 1
ATOM 711 C C . ALA A 1 91 ? -26.417 -15.947 21.186 1.00 37.75 91 ALA A C 1
ATOM 713 O O . ALA A 1 91 ? -25.392 -16.281 20.585 1.00 37.75 91 ALA A O 1
ATOM 714 N N . ASP A 1 92 ? -27.583 -15.689 20.592 1.00 36.91 92 ASP A N 1
ATOM 715 C CA . ASP A 1 92 ? -27.724 -15.443 19.173 1.00 36.91 92 ASP A CA 1
ATOM 716 C C . ASP A 1 92 ? -26.640 -14.438 18.819 1.00 36.91 92 ASP A C 1
ATOM 718 O O . ASP A 1 92 ? -26.539 -13.362 19.419 1.00 36.91 92 ASP A O 1
ATOM 722 N N . ILE A 1 93 ? -25.765 -14.841 17.902 1.00 40.47 93 ILE A N 1
ATOM 723 C CA . ILE A 1 93 ? -24.757 -13.964 17.331 1.00 40.47 93 ILE A CA 1
ATOM 724 C C . ILE A 1 93 ? -25.557 -12.919 16.559 1.00 40.47 93 ILE A C 1
ATOM 726 O O . ILE A 1 93 ? -25.901 -13.119 15.398 1.00 40.47 93 ILE A O 1
ATOM 730 N N . THR A 1 94 ? -25.920 -11.838 17.245 1.00 46.97 94 THR A N 1
ATOM 731 C CA . THR A 1 94 ? -26.619 -10.706 16.658 1.00 46.97 94 THR A CA 1
ATOM 732 C C . THR A 1 94 ? -25.778 -10.200 15.494 1.00 46.97 94 THR A C 1
ATOM 734 O O . THR A 1 94 ? -24.553 -10.049 15.595 1.00 46.97 94 THR A O 1
ATOM 737 N N . GLU A 1 95 ? -26.434 -10.049 14.348 1.00 57.66 95 GLU A N 1
ATOM 738 C CA . GLU A 1 95 ? -25.824 -9.710 13.070 1.00 57.66 95 GLU A CA 1
ATOM 739 C C . GLU A 1 95 ? -24.858 -8.532 13.242 1.00 57.66 95 GLU A C 1
ATOM 741 O O . GLU A 1 95 ? -25.234 -7.417 13.601 1.00 57.66 95 GLU A O 1
ATOM 746 N N . SER A 1 96 ? -23.562 -8.794 13.067 1.00 64.56 96 SER A N 1
ATOM 747 C CA . SER A 1 96 ? -22.562 -7.733 13.148 1.00 64.56 96 SER A CA 1
ATOM 748 C C . SER A 1 96 ? -22.740 -6.795 11.952 1.00 64.56 96 SER A C 1
ATOM 750 O O . SER A 1 96 ? -22.423 -7.199 10.834 1.00 64.56 96 SER A O 1
ATOM 752 N N . CYS A 1 97 ? -23.194 -5.560 12.183 1.00 74.81 97 CYS A N 1
ATOM 753 C CA . CYS A 1 97 ? -23.210 -4.520 11.153 1.00 74.81 97 CYS A CA 1
ATOM 754 C C . CYS A 1 97 ? -21.795 -4.266 10.608 1.00 74.81 97 CYS A C 1
ATOM 756 O O . CYS A 1 97 ? -20.829 -4.126 11.363 1.00 74.81 97 CYS A O 1
ATOM 758 N N . VAL A 1 98 ? -21.682 -4.163 9.290 1.00 80.38 98 VAL A N 1
ATOM 759 C CA . VAL A 1 98 ? -20.492 -3.789 8.530 1.00 80.38 98 VAL A CA 1
ATOM 760 C C . VAL A 1 98 ? -20.620 -2.334 8.080 1.00 80.38 98 VAL A C 1
ATOM 762 O O . VAL A 1 98 ? -21.516 -1.944 7.331 1.00 80.38 98 VAL A O 1
ATOM 765 N N . ALA A 1 99 ? -19.663 -1.516 8.512 1.00 84.81 99 ALA A N 1
ATOM 766 C CA . ALA A 1 99 ? -19.451 -0.187 7.962 1.00 84.81 99 ALA A CA 1
ATOM 767 C C . ALA A 1 99 ? -18.210 -0.193 7.061 1.00 84.81 99 ALA A C 1
ATOM 769 O O . ALA A 1 99 ? -17.135 -0.624 7.481 1.00 84.81 99 ALA A O 1
ATOM 770 N N . VAL A 1 100 ? -18.342 0.309 5.834 1.00 83.56 100 VAL A N 1
ATOM 771 C CA . VAL A 1 100 ? -17.220 0.546 4.919 1.00 83.56 100 VAL A CA 1
ATOM 772 C C . VAL A 1 100 ? -16.923 2.036 4.906 1.00 83.56 100 VAL A C 1
ATOM 774 O O . VAL A 1 100 ? -17.750 2.836 4.478 1.00 83.56 100 VAL A O 1
ATOM 777 N N . ILE A 1 101 ? -15.732 2.406 5.371 1.00 88.25 101 ILE A N 1
ATOM 778 C CA . ILE A 1 101 ? -15.267 3.793 5.386 1.00 88.25 101 ILE A CA 1
ATOM 779 C C . ILE A 1 101 ? -14.431 4.030 4.130 1.00 88.25 101 ILE A C 1
ATOM 781 O O . ILE A 1 101 ? -13.432 3.349 3.907 1.00 88.25 101 ILE A O 1
ATOM 785 N N . VAL A 1 102 ? -14.830 5.001 3.314 1.00 85.75 102 VAL A N 1
ATOM 786 C CA . VAL A 1 102 ? -14.131 5.372 2.082 1.00 85.75 102 VAL A CA 1
ATOM 787 C C . VAL A 1 102 ? -13.680 6.827 2.200 1.00 85.75 102 VAL A C 1
ATOM 789 O O . VAL A 1 102 ? -14.474 7.734 1.933 1.00 85.75 102 VAL A O 1
ATOM 792 N N . PRO A 1 103 ? -12.423 7.083 2.600 1.00 87.06 103 PRO A N 1
ATOM 793 C CA . PRO A 1 103 ? -11.869 8.422 2.513 1.00 87.06 103 PRO A CA 1
ATOM 794 C C . PRO A 1 103 ? -11.743 8.819 1.037 1.00 87.06 103 PRO A C 1
ATOM 796 O O . PRO A 1 103 ? -11.205 8.062 0.223 1.00 87.06 103 PRO A O 1
ATOM 799 N N . VAL A 1 104 ? -12.252 9.994 0.675 1.00 84.25 104 VAL A N 1
ATOM 800 C CA . VAL A 1 104 ? -12.212 10.508 -0.697 1.00 84.25 104 VAL A CA 1
ATOM 801 C C . VAL A 1 104 ? -11.584 11.892 -0.734 1.00 84.25 104 VAL A C 1
ATOM 803 O O . VAL A 1 104 ? -11.880 12.748 0.088 1.00 84.25 104 VAL A O 1
ATOM 806 N N . PHE A 1 105 ? -10.723 12.106 -1.726 1.00 84.12 105 PHE A N 1
ATOM 807 C CA . PHE A 1 105 ? -10.235 13.427 -2.101 1.00 84.12 105 PHE A CA 1
ATOM 808 C C . PHE A 1 105 ? -10.279 13.547 -3.625 1.00 84.12 105 PHE A C 1
ATOM 810 O O . PHE A 1 105 ? -9.385 13.069 -4.324 1.00 84.12 105 PHE A O 1
ATOM 817 N N . ILE A 1 106 ? -11.367 14.114 -4.144 1.00 83.31 106 ILE A N 1
ATOM 818 C CA . ILE A 1 106 ? -11.716 14.140 -5.565 1.00 83.31 106 ILE A CA 1
ATOM 819 C C . ILE A 1 106 ? -11.278 15.469 -6.182 1.00 83.31 106 ILE A C 1
ATOM 821 O O . ILE A 1 106 ? -11.936 16.493 -6.036 1.00 83.31 106 ILE A O 1
ATOM 825 N N . LYS A 1 107 ? -10.193 15.451 -6.950 1.00 83.38 107 LYS A N 1
ATOM 826 C CA . LYS A 1 107 ? -9.621 16.634 -7.613 1.00 83.38 107 LYS A CA 1
ATOM 827 C C . LYS A 1 107 ? -10.190 16.884 -9.001 1.00 83.38 107 LYS A C 1
ATOM 829 O O . LYS A 1 107 ? -10.094 17.993 -9.518 1.00 83.38 107 LYS A O 1
ATOM 834 N N . ASN A 1 108 ? -10.667 15.833 -9.663 1.00 85.69 108 ASN A N 1
ATOM 835 C CA . ASN A 1 108 ? -11.053 15.878 -11.070 1.00 85.69 108 ASN A CA 1
ATOM 836 C C . ASN A 1 108 ? -12.136 14.828 -11.407 1.00 85.69 108 ASN A C 1
ATOM 838 O O . ASN A 1 108 ? -12.344 13.877 -10.648 1.00 85.69 108 ASN A O 1
ATOM 842 N N . PRO A 1 109 ? -12.815 14.946 -12.568 1.00 84.81 109 PRO A N 1
ATOM 843 C CA . PRO A 1 109 ? -13.893 14.028 -12.955 1.00 84.81 109 PRO A CA 1
ATOM 844 C C . PRO A 1 109 ? -13.472 12.559 -13.092 1.00 84.81 109 PRO A C 1
ATOM 846 O O . PRO A 1 109 ? -14.289 11.663 -12.881 1.00 84.81 109 PRO A O 1
ATOM 849 N N . LYS A 1 110 ? -12.201 12.291 -13.425 1.00 84.56 110 LYS A N 1
ATOM 850 C CA . LYS A 1 110 ? -11.677 10.921 -13.512 1.00 84.56 110 LYS A CA 1
ATOM 851 C C . LYS A 1 110 ? -11.668 10.259 -12.133 1.00 84.56 110 LYS A C 1
ATOM 853 O O . LYS 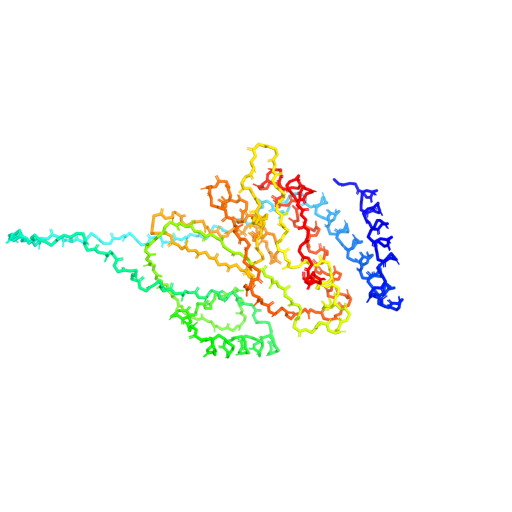A 1 110 ? -12.075 9.108 -12.018 1.00 84.56 110 LYS A O 1
ATOM 858 N N . GLU A 1 111 ? -11.264 10.980 -11.092 1.00 84.31 111 GLU A N 1
ATOM 859 C CA . GLU A 1 111 ? -11.315 10.496 -9.706 1.00 84.31 111 GLU A CA 1
ATOM 860 C C . GLU A 1 111 ? -12.761 10.296 -9.229 1.00 84.31 111 GLU A C 1
ATOM 862 O O . GLU A 1 111 ? -13.069 9.266 -8.632 1.00 84.31 111 GLU A O 1
ATOM 867 N N . ALA A 1 112 ? -13.686 11.189 -9.599 1.00 82.00 112 ALA A N 1
ATOM 868 C CA . ALA A 1 112 ? -15.111 11.003 -9.314 1.00 82.00 112 ALA A CA 1
ATOM 869 C C . ALA A 1 112 ? -15.667 9.717 -9.958 1.00 82.00 112 ALA A C 1
ATOM 871 O O . ALA A 1 112 ? -16.447 8.988 -9.345 1.00 82.00 112 ALA A O 1
ATOM 872 N N . ALA A 1 113 ? -15.247 9.405 -11.189 1.00 82.94 113 ALA A N 1
ATOM 873 C CA . ALA A 1 113 ? -15.624 8.166 -11.864 1.00 82.94 113 ALA A CA 1
ATOM 874 C C . ALA A 1 113 ? -15.069 6.917 -11.154 1.00 82.94 113 ALA A C 1
ATOM 876 O O . ALA A 1 113 ? -15.752 5.893 -11.112 1.00 82.94 113 ALA A O 1
ATOM 877 N N . LEU A 1 114 ? -13.872 6.997 -10.558 1.00 84.75 114 LEU A N 1
ATOM 878 C CA . LEU A 1 114 ? -13.318 5.912 -9.741 1.00 84.75 114 LEU A CA 1
ATOM 879 C C . LEU A 1 114 ? -14.143 5.685 -8.470 1.00 84.75 114 LEU A C 1
ATOM 881 O O . LEU A 1 114 ? -14.458 4.536 -8.169 1.00 84.75 114 LEU A O 1
ATOM 885 N N . VAL A 1 115 ? -14.562 6.751 -7.780 1.00 85.25 115 VAL A N 1
ATOM 886 C CA . VAL A 1 115 ? -15.441 6.644 -6.600 1.00 85.25 115 VAL A CA 1
ATOM 887 C C . VAL A 1 115 ? -16.794 6.042 -6.981 1.00 85.25 115 VAL A C 1
ATOM 889 O O . VAL A 1 115 ? -17.246 5.098 -6.340 1.00 85.25 115 VAL A O 1
ATOM 892 N N . LYS A 1 116 ? -17.414 6.492 -8.081 1.00 82.69 116 LYS A N 1
ATOM 893 C CA . LYS A 1 116 ? -18.663 5.889 -8.589 1.00 82.69 116 LYS A CA 1
ATOM 894 C C . LYS A 1 116 ? -18.499 4.404 -8.898 1.00 82.69 116 LYS A C 1
ATOM 896 O O . LYS A 1 116 ? -19.373 3.606 -8.570 1.00 82.69 116 LYS A O 1
ATOM 901 N N . LYS A 1 117 ? -17.376 4.027 -9.516 1.00 86.25 117 LYS A N 1
ATOM 902 C CA . LYS A 1 117 ? -17.056 2.626 -9.790 1.00 86.25 117 LYS A CA 1
ATOM 903 C C . LYS A 1 117 ? -16.926 1.841 -8.485 1.00 86.25 117 LYS A C 1
ATOM 905 O O . LYS A 1 117 ? -17.529 0.782 -8.392 1.00 86.25 117 LYS A O 1
ATOM 910 N N . LEU A 1 118 ? -16.200 2.351 -7.487 1.00 85.44 118 LEU A N 1
ATOM 911 C CA . LEU A 1 118 ? -16.067 1.719 -6.169 1.00 85.44 118 LEU A CA 1
ATOM 912 C C . LEU A 1 118 ? -17.432 1.494 -5.507 1.00 85.44 118 LEU A C 1
ATOM 914 O O . LEU A 1 118 ? -17.724 0.374 -5.102 1.00 85.44 118 LEU A O 1
ATOM 918 N N . LEU A 1 119 ? -18.290 2.516 -5.468 1.00 82.94 119 LEU A N 1
ATOM 919 C CA . LEU A 1 119 ? -19.640 2.405 -4.907 1.00 82.94 119 LEU A CA 1
ATOM 920 C C . LEU A 1 119 ? -20.482 1.346 -5.632 1.00 82.94 119 LEU A C 1
ATOM 922 O O . LEU A 1 119 ? -21.159 0.553 -4.986 1.00 82.94 119 LEU A O 1
ATOM 926 N N . LEU A 1 120 ? -20.380 1.273 -6.963 1.00 85.50 120 LEU A N 1
ATOM 927 C CA . LEU A 1 120 ? -21.028 0.225 -7.756 1.00 85.50 120 LEU A CA 1
ATOM 928 C C . LEU A 1 120 ? -20.491 -1.183 -7.442 1.00 85.50 120 LEU A C 1
ATOM 930 O O . LEU A 1 120 ? -21.232 -2.154 -7.552 1.00 85.50 120 LEU A O 1
ATOM 934 N N . TRP A 1 121 ? -19.209 -1.333 -7.096 1.00 86.38 121 TRP A N 1
ATOM 935 C CA . TRP A 1 121 ? -18.663 -2.625 -6.661 1.00 86.38 121 TRP A CA 1
ATOM 936 C C . TRP A 1 121 ? -19.124 -2.994 -5.251 1.00 86.38 121 TRP A C 1
ATOM 938 O O . TRP A 1 121 ? -19.453 -4.154 -5.011 1.00 86.38 121 TRP A O 1
ATOM 948 N N . LEU A 1 122 ? -19.195 -2.021 -4.340 1.00 83.00 122 LEU A N 1
ATOM 949 C CA . LEU A 1 122 ? -19.698 -2.228 -2.980 1.00 83.00 122 LEU A CA 1
ATOM 950 C C . LEU A 1 122 ? -21.182 -2.617 -2.974 1.00 83.00 122 LEU A C 1
ATOM 952 O O . LEU A 1 122 ? -21.581 -3.493 -2.216 1.00 83.00 122 LEU A O 1
ATOM 956 N N . SER A 1 123 ? -21.987 -2.054 -3.879 1.00 80.06 123 SER A N 1
ATOM 957 C CA . SER A 1 123 ? -23.406 -2.414 -4.014 1.00 80.06 123 SER A CA 1
ATOM 958 C C . SER A 1 123 ? -23.643 -3.820 -4.580 1.00 80.06 123 SER A C 1
ATOM 960 O O . SER A 1 123 ? -24.784 -4.263 -4.639 1.00 80.06 123 SER A O 1
ATOM 962 N N . LYS A 1 124 ? -22.596 -4.486 -5.079 1.00 85.62 124 LYS A N 1
ATOM 963 C CA . LYS A 1 124 ? -22.651 -5.824 -5.689 1.00 85.62 124 LYS A CA 1
ATOM 964 C C . LYS A 1 124 ? -22.049 -6.910 -4.796 1.00 85.62 124 LYS A C 1
ATOM 966 O O . LYS A 1 124 ? -21.866 -8.026 -5.267 1.00 85.62 124 LYS A O 1
ATOM 971 N N . GLN A 1 125 ? -21.671 -6.581 -3.562 1.00 82.75 125 GLN A N 1
ATOM 972 C CA . GLN A 1 125 ? -21.148 -7.572 -2.626 1.00 82.75 125 GLN A CA 1
ATOM 973 C C . GLN A 1 125 ? -22.269 -8.515 -2.184 1.00 82.75 125 GLN A C 1
ATOM 975 O O . GLN A 1 125 ? -23.371 -8.055 -1.892 1.00 82.75 125 GLN A O 1
ATOM 980 N N . ASP A 1 126 ? -21.965 -9.811 -2.075 1.00 82.94 126 ASP A N 1
ATOM 981 C CA . ASP A 1 126 ? -22.915 -10.823 -1.585 1.00 82.94 126 ASP A CA 1
ATOM 982 C C . ASP A 1 126 ? -23.383 -10.517 -0.153 1.00 82.94 126 ASP A C 1
ATOM 984 O O . ASP A 1 126 ? -24.520 -10.795 0.220 1.00 82.94 126 ASP A O 1
ATOM 988 N N . ARG A 1 127 ? -22.504 -9.882 0.635 1.00 78.62 127 ARG A N 1
ATOM 989 C CA . ARG A 1 127 ? -22.834 -9.231 1.901 1.00 78.62 127 ARG A CA 1
ATOM 990 C C . ARG A 1 127 ? -22.713 -7.714 1.721 1.00 78.62 127 ARG A C 1
ATOM 992 O O . ARG A 1 127 ? -21.587 -7.205 1.758 1.00 78.62 127 ARG A O 1
ATOM 999 N N . PRO A 1 128 ? -23.818 -6.984 1.498 1.00 76.94 128 PRO A N 1
ATOM 1000 C CA . PRO A 1 128 ? -23.764 -5.534 1.392 1.00 76.94 128 PRO A CA 1
ATOM 1001 C C . PRO A 1 128 ? -23.335 -4.930 2.730 1.00 76.94 128 PRO A C 1
ATOM 1003 O O . PRO A 1 128 ? -23.687 -5.437 3.792 1.00 76.94 128 PRO A O 1
ATOM 1006 N N . ALA A 1 129 ? -22.580 -3.835 2.670 1.00 79.12 129 ALA A N 1
ATOM 1007 C CA . ALA A 1 129 ? -22.338 -3.025 3.853 1.00 79.12 129 ALA A CA 1
ATOM 1008 C C . ALA A 1 129 ? -23.629 -2.295 4.232 1.00 79.12 129 ALA A C 1
ATOM 1010 O O . ALA A 1 129 ? -24.250 -1.648 3.388 1.00 79.12 129 ALA A O 1
ATOM 1011 N N . GLU A 1 130 ? -24.002 -2.364 5.502 1.00 80.38 130 GLU A N 1
ATOM 1012 C CA . GLU A 1 130 ? -25.154 -1.673 6.072 1.00 80.38 130 GLU A CA 1
ATOM 1013 C C . GLU A 1 130 ? -24.916 -0.161 6.060 1.00 80.38 130 GLU A C 1
ATOM 1015 O O . GLU A 1 130 ? -25.844 0.619 5.861 1.00 80.38 130 GLU A O 1
ATOM 1020 N N . ASN A 1 131 ? -23.653 0.250 6.221 1.00 74.69 131 ASN A N 1
ATOM 1021 C CA . ASN A 1 131 ? -23.241 1.645 6.152 1.00 74.69 131 ASN A CA 1
ATOM 1022 C C . ASN A 1 131 ? -22.043 1.801 5.210 1.00 74.69 131 ASN A C 1
ATOM 1024 O O . ASN A 1 131 ? -20.994 1.192 5.415 1.00 74.69 131 ASN A O 1
ATOM 1028 N N . ILE A 1 132 ? -22.163 2.663 4.201 1.00 77.94 132 ILE A N 1
ATOM 1029 C CA . ILE A 1 132 ? -21.019 3.135 3.412 1.00 77.94 132 ILE A CA 1
ATOM 1030 C C . ILE A 1 132 ? -20.788 4.593 3.791 1.00 77.94 132 ILE A C 1
ATOM 1032 O O . ILE A 1 132 ? -21.561 5.471 3.415 1.00 77.94 132 ILE A O 1
ATOM 1036 N N . ILE A 1 133 ? -19.725 4.840 4.550 1.00 79.00 133 ILE A N 1
ATOM 1037 C CA . ILE A 1 133 ? -19.378 6.157 5.077 1.00 79.00 133 ILE A CA 1
ATOM 1038 C C . ILE A 1 133 ? -18.317 6.756 4.164 1.00 79.00 133 ILE A C 1
ATOM 1040 O O . ILE A 1 133 ? -17.153 6.353 4.192 1.00 79.00 133 ILE A O 1
ATOM 1044 N N . LEU A 1 134 ? -18.711 7.720 3.341 1.00 72.81 134 LEU A N 1
ATOM 1045 C CA . LEU A 1 134 ? -17.762 8.498 2.558 1.00 72.81 134 LEU A CA 1
ATOM 1046 C C . LEU A 1 134 ? -17.223 9.641 3.427 1.00 72.81 134 LEU A C 1
ATOM 1048 O O . LEU A 1 134 ? -17.982 10.518 3.836 1.00 72.81 134 LEU A O 1
ATOM 1052 N N . VAL A 1 135 ? -15.921 9.636 3.704 1.00 80.31 135 VAL A N 1
ATOM 1053 C CA . VAL A 1 135 ? -15.263 10.699 4.476 1.00 80.31 135 VAL A CA 1
ATOM 1054 C C . VAL A 1 135 ? -14.542 11.607 3.497 1.00 80.31 135 VAL A C 1
ATOM 1056 O O . VAL A 1 135 ? -13.542 11.213 2.903 1.00 80.31 135 VAL A O 1
ATOM 1059 N N . ASP A 1 136 ? -15.069 12.806 3.290 1.00 69.56 136 ASP A N 1
ATOM 1060 C CA . ASP A 1 136 ? -14.467 13.762 2.371 1.00 69.56 136 ASP A CA 1
ATOM 1061 C C . ASP A 1 136 ? -13.310 14.530 3.019 1.00 69.56 136 ASP A C 1
ATOM 1063 O O . ASP A 1 136 ? -13.513 15.309 3.950 1.00 69.56 136 ASP A O 1
ATOM 1067 N N . ASP A 1 137 ? -12.093 14.331 2.511 1.00 74.25 137 ASP A N 1
ATOM 1068 C CA . ASP A 1 137 ? -10.879 15.019 2.964 1.00 74.25 137 ASP A CA 1
ATOM 1069 C C . ASP A 1 137 ? -10.724 16.366 2.241 1.00 74.25 137 ASP A C 1
ATOM 1071 O O . ASP A 1 137 ? -9.784 16.605 1.480 1.00 74.25 137 ASP A O 1
ATOM 1075 N N . ALA A 1 138 ? -11.722 17.235 2.433 1.00 70.50 138 ALA A N 1
ATOM 1076 C CA . ALA A 1 138 ? -11.822 18.555 1.816 1.00 70.50 138 ALA A CA 1
ATOM 1077 C C . ALA A 1 138 ? -11.764 18.534 0.277 1.00 70.50 138 ALA A C 1
ATOM 1079 O O . ALA A 1 138 ? -11.101 19.379 -0.342 1.00 70.50 138 ALA A O 1
ATOM 1080 N N . SER A 1 139 ? -12.464 17.594 -0.370 1.00 53.09 139 SER A N 1
ATOM 1081 C CA . SER A 1 139 ? -12.623 17.662 -1.820 1.00 53.09 139 SER A CA 1
ATOM 1082 C C . SER A 1 139 ? -13.259 18.999 -2.204 1.00 53.09 139 SER A C 1
ATOM 1084 O O . SER A 1 139 ? -14.145 19.509 -1.518 1.00 53.09 139 SER A O 1
ATOM 1086 N N . PRO A 1 140 ? -12.923 19.551 -3.376 1.00 65.94 140 PRO A N 1
ATOM 1087 C CA . PRO A 1 140 ? -13.689 20.644 -3.970 1.00 65.94 140 PRO A CA 1
ATOM 1088 C C . PRO A 1 140 ? -15.156 20.270 -4.307 1.00 65.94 140 PRO A C 1
ATOM 1090 O O . PRO A 1 140 ? -15.847 21.063 -4.941 1.00 65.94 140 PRO A O 1
ATOM 1093 N N . ILE A 1 141 ? -15.637 19.075 -3.924 1.00 40.72 141 ILE A N 1
ATOM 1094 C CA . ILE A 1 141 ? -16.966 18.521 -4.212 1.00 40.72 141 ILE A CA 1
ATOM 1095 C C . ILE A 1 141 ? -17.552 17.928 -2.907 1.00 40.72 141 ILE A C 1
ATOM 1097 O O . ILE A 1 141 ? -16.881 17.093 -2.314 1.00 40.72 141 ILE A O 1
ATOM 1101 N N . PRO A 1 142 ? -18.777 18.286 -2.462 1.00 41.16 142 PRO A N 1
ATOM 1102 C CA . PRO A 1 142 ? -19.271 17.940 -1.118 1.00 41.16 142 PRO A CA 1
ATOM 1103 C C . PRO A 1 142 ? -19.710 16.476 -0.941 1.00 41.16 142 PRO A C 1
ATOM 1105 O O . PRO A 1 142 ? -20.315 15.901 -1.850 1.00 41.16 142 PRO A O 1
ATOM 1108 N N . VAL A 1 143 ? -19.540 15.925 0.270 1.00 36.94 143 VAL A N 1
ATOM 1109 C CA . VAL A 1 143 ? -20.045 14.596 0.687 1.00 36.94 143 VAL A CA 1
ATOM 1110 C C . VAL A 1 143 ? -20.621 14.643 2.123 1.00 36.94 143 VAL A C 1
ATOM 1112 O O . VAL A 1 143 ? -20.202 15.491 2.904 1.00 36.94 143 VAL A O 1
ATOM 1115 N N . LYS A 1 144 ? -21.616 13.797 2.460 1.00 33.28 144 LYS A N 1
ATOM 1116 C CA . LYS A 1 144 ? -22.351 13.769 3.756 1.00 33.28 144 LYS A CA 1
ATOM 1117 C C . LYS A 1 144 ? -22.561 12.338 4.319 1.00 33.28 144 LYS A C 1
ATOM 1119 O O . LYS A 1 144 ? -22.336 11.370 3.602 1.00 33.28 144 LYS A O 1
ATOM 1124 N N . ASP A 1 145 ? -23.070 12.253 5.559 1.00 35.16 145 ASP A N 1
ATOM 1125 C CA . ASP A 1 145 ? -22.509 11.607 6.778 1.00 35.16 145 ASP A CA 1
ATOM 1126 C C . ASP A 1 145 ? -23.043 10.217 7.294 1.00 35.16 145 ASP A C 1
ATOM 1128 O O . ASP A 1 145 ? -24.078 9.738 6.839 1.00 35.16 145 ASP A O 1
ATOM 1132 N N . PHE A 1 146 ? -22.388 9.716 8.384 1.00 32.19 146 PHE A N 1
ATOM 1133 C CA . PHE A 1 146 ? -22.871 9.052 9.653 1.00 32.19 146 PHE A CA 1
ATOM 1134 C C . PHE A 1 146 ? -22.627 7.549 10.032 1.00 32.19 146 PHE A C 1
ATOM 1136 O O . PHE A 1 146 ? -22.324 6.710 9.197 1.00 32.19 146 PHE A O 1
ATOM 1143 N N . LEU A 1 147 ? -22.692 7.284 11.368 1.00 27.61 147 LEU A N 1
ATOM 1144 C CA . LEU A 1 147 ? -22.088 6.243 12.262 1.00 27.61 147 LEU A CA 1
ATOM 1145 C C . LEU A 1 147 ? -23.064 5.170 12.849 1.00 27.61 147 LEU A C 1
ATOM 1147 O O . LEU A 1 147 ? -24.264 5.418 12.901 1.00 27.61 147 LEU A O 1
ATOM 1151 N N . GLY A 1 148 ? -22.530 4.092 13.480 1.00 25.72 148 GLY A N 1
ATOM 1152 C CA . GLY A 1 148 ? -23.185 3.273 14.546 1.00 25.72 148 GLY A CA 1
ATOM 1153 C C . GLY A 1 148 ? -22.440 1.967 14.958 1.00 25.72 148 GLY A C 1
ATOM 1154 O O . GLY A 1 148 ? -21.824 1.345 14.099 1.00 25.72 148 GLY A O 1
ATOM 1155 N N . SER A 1 149 ? -22.459 1.547 16.243 1.00 29.39 149 SER A N 1
ATOM 1156 C CA . SER A 1 149 ? -21.602 0.484 16.852 1.00 29.39 149 SER A CA 1
ATOM 1157 C C . SER A 1 149 ? -22.354 -0.694 17.522 1.00 29.39 149 SER A C 1
ATOM 1159 O O . SER A 1 149 ? -23.471 -0.509 17.997 1.00 29.39 149 SER A O 1
ATO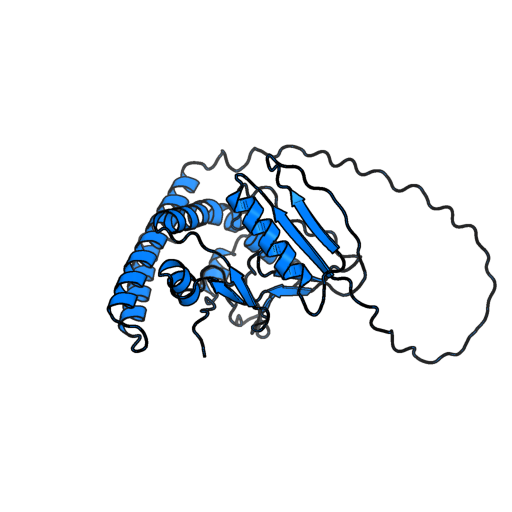M 1161 N N . ASN A 1 150 ? -21.724 -1.889 17.627 1.00 28.84 150 ASN A N 1
ATOM 1162 C CA . ASN A 1 150 ? -22.109 -2.959 18.575 1.00 28.84 150 ASN A CA 1
ATOM 1163 C C . ASN A 1 150 ? -20.985 -3.992 18.878 1.00 28.84 150 ASN A C 1
ATOM 1165 O O . ASN A 1 150 ? -19.939 -3.983 18.235 1.00 28.84 150 ASN A O 1
ATOM 1169 N N . THR A 1 151 ? -21.191 -4.846 19.893 1.00 31.72 151 THR A N 1
ATOM 1170 C CA . THR A 1 151 ? -20.154 -5.396 20.787 1.00 31.72 151 THR A CA 1
ATOM 1171 C C . THR A 1 151 ? -19.465 -6.710 20.371 1.00 31.72 151 THR A C 1
ATOM 1173 O O . THR A 1 151 ? -20.104 -7.668 19.947 1.00 31.72 151 THR A O 1
ATOM 1176 N N . SER A 1 152 ? -18.131 -6.771 20.524 1.00 42.69 152 SER A N 1
ATOM 1177 C CA . SER A 1 152 ? -17.279 -7.977 20.501 1.00 42.69 152 SER A CA 1
ATOM 1178 C C . SER A 1 152 ? -15.807 -7.568 20.655 1.00 42.69 152 SER A C 1
ATOM 1180 O O . SER A 1 152 ? -15.457 -6.473 20.229 1.00 42.69 152 SER A O 1
ATOM 1182 N N . SER A 1 153 ? -14.934 -8.414 21.216 1.00 56.00 153 SER A N 1
ATOM 1183 C CA . SER A 1 153 ? -13.499 -8.112 21.367 1.00 56.00 153 SER A CA 1
ATOM 1184 C C . SER A 1 153 ? -12.859 -7.606 20.060 1.00 56.00 153 SER A C 1
ATOM 1186 O O . SER A 1 153 ? -13.087 -8.197 18.995 1.00 56.00 153 SER A O 1
ATOM 1188 N N . PRO A 1 154 ? -12.053 -6.528 20.115 1.00 60.00 154 PRO A N 1
ATOM 1189 C CA . PRO A 1 154 ? -11.537 -5.901 18.914 1.00 60.00 154 PRO A CA 1
ATOM 1190 C C . PRO A 1 154 ? -10.530 -6.826 18.236 1.00 60.00 154 PRO A C 1
ATOM 1192 O O . PRO A 1 154 ? -9.641 -7.402 18.862 1.00 60.00 154 PRO A O 1
ATOM 1195 N N . SER A 1 155 ? -10.685 -6.981 16.931 1.00 77.00 155 SER A N 1
ATOM 1196 C CA . SER A 1 155 ? -9.797 -7.776 16.088 1.00 77.00 155 SER A CA 1
ATOM 1197 C C . SER A 1 155 ? -9.549 -7.013 14.801 1.00 77.00 155 SER A C 1
ATOM 1199 O O . SER A 1 155 ? -10.456 -6.370 14.278 1.00 77.00 155 SER A O 1
ATOM 1201 N N . ALA A 1 156 ? -8.311 -7.047 14.323 1.00 85.12 156 ALA A N 1
ATOM 1202 C CA . ALA A 1 156 ? -7.899 -6.369 13.109 1.00 85.12 156 ALA A CA 1
ATOM 1203 C C . ALA A 1 156 ? -7.448 -7.401 12.079 1.00 85.12 156 ALA A C 1
ATOM 1205 O O . ALA A 1 156 ? -6.770 -8.374 12.417 1.00 85.12 156 ALA A O 1
ATOM 1206 N N . TYR A 1 157 ? -7.806 -7.181 10.821 1.00 86.56 157 TYR A N 1
ATOM 1207 C CA . TYR A 1 157 ? -7.497 -8.082 9.723 1.00 86.56 157 TYR A CA 1
ATOM 1208 C C . TYR A 1 157 ? -7.002 -7.293 8.520 1.00 86.56 157 TYR A C 1
ATOM 1210 O O . TYR A 1 157 ? -7.472 -6.189 8.248 1.00 86.56 157 TYR A O 1
ATOM 1218 N N . GLY A 1 158 ? -6.084 -7.891 7.772 1.00 86.81 158 GLY A N 1
ATOM 1219 C CA . GLY A 1 158 ? -5.718 -7.427 6.444 1.00 86.81 158 GLY A CA 1
ATOM 1220 C C . GLY A 1 158 ? -5.490 -8.589 5.499 1.00 86.81 158 GLY A C 1
ATOM 1221 O O . GLY A 1 158 ? -5.279 -9.724 5.928 1.00 86.81 158 GLY A O 1
ATOM 1222 N N . GLY A 1 159 ? -5.543 -8.306 4.206 1.00 87.44 159 GLY A N 1
ATOM 1223 C CA . GLY A 1 159 ? -5.503 -9.339 3.182 1.00 87.44 159 GLY A CA 1
ATOM 1224 C C . GLY A 1 159 ? -4.454 -9.128 2.100 1.00 87.44 159 GLY A C 1
ATOM 1225 O O . GLY A 1 159 ? -3.381 -8.571 2.339 1.00 87.44 159 GLY A O 1
ATOM 1226 N N . ARG A 1 160 ? -4.750 -9.628 0.895 1.00 89.69 160 ARG A N 1
ATOM 1227 C CA . ARG A 1 160 ? -3.926 -9.438 -0.305 1.00 89.69 160 ARG A CA 1
ATOM 1228 C C . ARG A 1 160 ? -4.448 -8.289 -1.151 1.00 89.69 160 ARG A C 1
ATOM 1230 O O . ARG A 1 160 ? -5.575 -8.308 -1.629 1.00 89.69 160 ARG A O 1
ATOM 1237 N N . THR A 1 161 ? -3.590 -7.333 -1.429 1.00 92.38 161 THR A N 1
ATOM 1238 C CA . THR A 1 161 ? -3.810 -6.304 -2.433 1.00 92.38 161 THR A CA 1
ATOM 1239 C C . THR A 1 161 ? -3.140 -6.729 -3.731 1.00 92.38 161 THR A C 1
ATOM 1241 O O . THR A 1 161 ? -1.928 -6.938 -3.779 1.00 92.38 161 THR A O 1
ATOM 1244 N N . GLN A 1 162 ? -3.934 -6.869 -4.785 1.00 94.19 162 GLN A N 1
ATOM 1245 C CA . GLN A 1 162 ? -3.483 -7.189 -6.134 1.00 94.19 162 GLN A CA 1
ATOM 1246 C C . GLN A 1 162 ? -3.663 -5.980 -7.048 1.00 94.19 162 GLN A C 1
ATOM 1248 O O . GLN A 1 162 ? -4.570 -5.177 -6.871 1.00 94.19 162 GLN A O 1
ATOM 1253 N N . ALA A 1 163 ? -2.834 -5.848 -8.074 1.00 94.12 163 ALA A N 1
ATOM 1254 C CA . ALA A 1 163 ? -3.044 -4.871 -9.127 1.00 94.12 163 ALA A CA 1
ATOM 1255 C C . ALA A 1 163 ? -4.306 -5.193 -9.931 1.00 94.12 163 ALA A C 1
ATOM 1257 O O . ALA A 1 163 ? -4.466 -6.310 -10.419 1.00 94.12 163 ALA A O 1
ATOM 1258 N N . ALA A 1 164 ? -5.150 -4.184 -10.149 1.00 92.69 164 ALA A N 1
ATOM 1259 C CA . ALA A 1 164 ? -6.303 -4.281 -11.043 1.00 92.69 164 ALA A CA 1
ATOM 1260 C C . ALA A 1 164 ? -5.890 -4.541 -12.506 1.00 92.69 164 ALA A C 1
ATOM 1262 O O . ALA A 1 164 ? -6.637 -5.157 -13.261 1.00 92.69 164 ALA A O 1
ATOM 1263 N N . ASN A 1 165 ? -4.692 -4.096 -12.899 1.00 93.44 165 ASN A N 1
ATOM 1264 C CA . ASN A 1 165 ? -4.062 -4.423 -14.176 1.00 93.44 165 ASN A CA 1
ATOM 1265 C C . ASN A 1 165 ? -2.747 -5.190 -13.938 1.00 93.44 165 ASN A C 1
ATOM 1267 O O . ASN A 1 165 ? -1.668 -4.596 -13.957 1.00 93.44 165 ASN A O 1
ATOM 1271 N N . PRO A 1 166 ? -2.797 -6.513 -13.710 1.00 91.88 166 PRO A N 1
ATOM 1272 C CA . PRO A 1 166 ? -1.606 -7.301 -13.393 1.00 91.88 166 PRO A CA 1
ATOM 1273 C C . PRO A 1 166 ? -0.675 -7.510 -14.599 1.00 91.88 166 PRO A C 1
ATOM 1275 O O . PRO A 1 166 ? 0.462 -7.942 -14.425 1.00 91.88 166 PRO A O 1
ATOM 1278 N N . PHE A 1 167 ? -1.145 -7.225 -15.818 1.00 90.81 167 PHE A N 1
ATOM 1279 C CA . PHE A 1 167 ? -0.376 -7.391 -17.054 1.00 90.81 167 PHE A CA 1
ATOM 1280 C C . PHE A 1 167 ? 0.455 -6.150 -17.403 1.00 90.81 167 PHE A C 1
ATOM 1282 O O . PHE A 1 167 ? 1.486 -6.262 -18.082 1.00 90.81 167 PHE A O 1
ATOM 1289 N N . GLY A 1 168 ? 0.040 -4.978 -16.911 1.00 92.50 168 GLY A N 1
ATOM 1290 C CA . GLY A 1 168 ? 0.847 -3.764 -16.921 1.00 92.50 168 GLY A CA 1
ATOM 1291 C C . GLY A 1 168 ? 2.144 -3.975 -16.143 1.00 92.50 168 GLY A C 1
ATOM 1292 O O . GLY A 1 168 ? 2.185 -4.688 -15.148 1.00 92.50 168 GLY A O 1
ATOM 1293 N N . TRP A 1 169 ? 3.240 -3.379 -16.598 1.00 93.44 169 TRP A N 1
ATOM 1294 C CA . TRP A 1 169 ? 4.535 -3.471 -15.920 1.00 93.44 169 TRP A CA 1
ATOM 1295 C C . TRP A 1 169 ? 4.539 -2.939 -14.475 1.00 93.44 169 TRP A C 1
ATOM 1297 O O . TRP A 1 169 ? 5.206 -3.538 -13.634 1.00 93.44 169 TRP A O 1
ATOM 1307 N N . ILE A 1 170 ? 3.776 -1.882 -14.163 1.00 95.25 170 ILE A N 1
ATOM 1308 C CA . ILE A 1 170 ? 3.672 -1.335 -12.802 1.00 95.25 170 ILE A CA 1
ATOM 1309 C C . ILE A 1 170 ? 2.798 -2.239 -11.935 1.00 95.25 170 ILE A C 1
ATOM 1311 O O . ILE A 1 170 ? 3.211 -2.623 -10.842 1.00 95.25 170 ILE A O 1
ATOM 1315 N N . GLY A 1 171 ? 1.632 -2.661 -12.432 1.00 93.75 171 GLY A N 1
ATOM 1316 C CA . GLY A 1 171 ? 0.797 -3.628 -11.719 1.00 93.75 171 GLY A CA 1
ATOM 1317 C C . GLY A 1 171 ? 1.513 -4.959 -11.459 1.00 93.75 171 GLY A C 1
ATOM 1318 O O . GLY A 1 171 ? 1.491 -5.474 -10.341 1.00 93.75 171 GLY A O 1
ATOM 1319 N N . PHE A 1 172 ? 2.240 -5.474 -12.453 1.00 94.38 172 PHE A N 1
ATOM 1320 C CA . PHE A 1 172 ? 3.091 -6.653 -12.305 1.00 94.38 172 PHE A CA 1
ATOM 1321 C C . PHE A 1 172 ? 4.190 -6.437 -11.259 1.00 94.38 172 PHE A C 1
ATOM 1323 O O . PHE A 1 172 ? 4.400 -7.303 -10.415 1.00 94.38 172 PHE A O 1
ATOM 1330 N N . TYR A 1 173 ? 4.857 -5.278 -11.269 1.00 95.88 173 TYR A N 1
ATOM 1331 C CA . TYR A 1 173 ? 5.854 -4.904 -10.263 1.00 95.88 173 TYR A CA 1
ATOM 1332 C C . TYR A 1 173 ? 5.275 -4.927 -8.841 1.00 95.88 173 TYR A C 1
ATOM 1334 O O . TYR A 1 173 ? 5.864 -5.545 -7.951 1.00 95.88 173 TYR A O 1
ATOM 1342 N N . HIS A 1 174 ? 4.105 -4.316 -8.633 1.00 94.88 174 HIS A N 1
ATOM 1343 C CA . HIS A 1 174 ? 3.434 -4.304 -7.333 1.00 94.88 174 HIS A CA 1
ATOM 1344 C C . HIS A 1 174 ? 3.045 -5.708 -6.866 1.00 94.88 174 HIS A C 1
ATOM 1346 O O . HIS A 1 174 ? 3.311 -6.049 -5.716 1.00 94.88 174 HIS A O 1
ATOM 1352 N N . ASN A 1 175 ? 2.493 -6.538 -7.753 1.00 93.81 175 ASN A N 1
ATOM 1353 C CA . ASN A 1 175 ? 2.150 -7.927 -7.442 1.00 93.81 175 ASN A CA 1
ATOM 1354 C C . ASN A 1 175 ? 3.385 -8.775 -7.131 1.00 93.81 175 ASN A C 1
ATOM 1356 O O . ASN A 1 175 ? 3.351 -9.614 -6.230 1.00 93.81 175 ASN A O 1
ATOM 1360 N N . PHE A 1 176 ? 4.473 -8.563 -7.873 1.00 92.81 176 PHE A N 1
ATOM 1361 C CA . PHE A 1 176 ? 5.706 -9.321 -7.715 1.00 92.81 176 PHE A CA 1
ATOM 1362 C C . PHE A 1 176 ? 6.369 -9.030 -6.368 1.00 92.81 176 PHE A C 1
ATOM 1364 O O . PHE A 1 176 ? 6.631 -9.957 -5.603 1.00 92.81 176 PHE A O 1
ATOM 1371 N N . PHE A 1 177 ? 6.587 -7.750 -6.054 1.00 92.44 177 PHE A N 1
ATOM 1372 C CA . PHE A 1 177 ? 7.259 -7.327 -4.822 1.00 92.44 177 PHE A CA 1
ATOM 1373 C C . PHE A 1 177 ? 6.317 -7.144 -3.625 1.00 92.44 177 PHE A C 1
ATOM 1375 O O . PHE A 1 177 ? 6.794 -6.889 -2.522 1.00 92.44 177 PHE A O 1
ATOM 1382 N N . GLY A 1 178 ? 5.000 -7.245 -3.818 1.00 90.94 178 GLY A N 1
ATOM 1383 C CA . GLY A 1 178 ? 4.017 -7.124 -2.742 1.00 90.94 178 GLY A CA 1
ATOM 1384 C C . GLY A 1 178 ? 3.987 -5.744 -2.090 1.00 90.94 178 GLY A C 1
ATOM 1385 O O . GLY A 1 178 ? 3.751 -5.641 -0.893 1.00 90.94 178 GLY A O 1
ATOM 1386 N N . THR A 1 179 ? 4.265 -4.669 -2.833 1.00 91.25 179 THR A N 1
ATOM 1387 C CA . THR A 1 179 ? 4.578 -3.363 -2.213 1.00 91.25 179 THR A CA 1
ATOM 1388 C C . THR A 1 179 ? 3.366 -2.632 -1.625 1.00 91.25 179 THR A C 1
ATOM 1390 O O . THR A 1 179 ? 3.522 -1.525 -1.119 1.00 91.25 179 THR A O 1
ATOM 1393 N N . LEU A 1 180 ? 2.164 -3.191 -1.771 1.00 89.88 180 LEU A N 1
ATOM 1394 C CA . LEU A 1 180 ? 0.942 -2.736 -1.105 1.00 89.88 180 LEU A CA 1
ATOM 1395 C C . LEU A 1 180 ? 0.313 -3.886 -0.302 1.00 89.88 180 LEU A C 1
ATOM 1397 O O . LEU A 1 180 ? -0.895 -3.925 -0.112 1.00 89.88 180 LEU A O 1
ATOM 1401 N N . ASN A 1 181 ? 1.127 -4.851 0.127 1.00 89.81 181 ASN A N 1
ATOM 1402 C CA . ASN A 1 181 ? 0.744 -5.866 1.094 1.00 89.81 181 ASN A CA 1
ATOM 1403 C C . ASN A 1 181 ? 1.472 -5.604 2.407 1.00 89.81 181 ASN A C 1
ATOM 1405 O O . ASN A 1 181 ? 2.663 -5.294 2.421 1.00 89.81 181 ASN A O 1
ATOM 1409 N N . GLY A 1 182 ? 0.754 -5.801 3.506 1.00 88.06 182 GLY A N 1
ATOM 1410 C CA . GLY A 1 182 ? 1.361 -5.899 4.820 1.00 88.06 182 GLY A CA 1
ATOM 1411 C C . GLY A 1 182 ? 2.409 -7.007 4.858 1.00 88.06 182 GLY A C 1
ATOM 1412 O O . GLY A 1 182 ? 2.094 -8.126 4.442 1.00 88.06 182 GLY A O 1
ATOM 1413 N N . PRO A 1 183 ? 3.639 -6.764 5.331 1.00 91.06 183 PRO A N 1
ATOM 1414 C CA . PRO A 1 183 ? 4.602 -7.838 5.458 1.00 91.06 183 PRO A CA 1
ATOM 1415 C C . PRO A 1 183 ? 4.214 -8.739 6.638 1.00 91.06 183 PRO A C 1
ATOM 1417 O O . PRO A 1 183 ? 3.732 -8.265 7.671 1.00 91.06 183 PRO A O 1
ATOM 1420 N N . ARG A 1 184 ? 4.408 -10.053 6.488 1.00 89.12 184 ARG A N 1
ATOM 1421 C CA . ARG A 1 184 ? 4.162 -11.020 7.565 1.00 89.12 184 ARG A CA 1
ATOM 1422 C C . ARG A 1 184 ? 5.289 -10.969 8.573 1.00 89.12 184 ARG A C 1
ATOM 1424 O O . ARG A 1 184 ? 6.459 -10.931 8.193 1.00 89.12 184 ARG A O 1
ATOM 1431 N N . MET A 1 185 ? 4.938 -11.016 9.846 1.00 84.75 185 MET A N 1
ATOM 1432 C CA . MET A 1 185 ? 5.925 -11.200 10.901 1.00 84.75 185 MET A CA 1
ATOM 1433 C C . MET A 1 185 ? 6.347 -12.669 10.949 1.00 84.75 185 MET A C 1
ATOM 1435 O O . MET A 1 185 ? 5.510 -13.557 10.783 1.00 84.75 185 MET A O 1
ATOM 1439 N N . THR A 1 186 ? 7.633 -12.934 11.168 1.00 71.88 186 THR A N 1
ATOM 1440 C CA . THR A 1 186 ? 8.055 -14.251 11.660 1.00 71.88 186 THR A CA 1
ATOM 1441 C C . THR A 1 186 ? 7.771 -14.349 13.144 1.00 71.88 186 THR A C 1
ATOM 1443 O O . THR A 1 186 ? 7.862 -13.348 13.859 1.00 71.88 186 THR A O 1
ATOM 1446 N N . SER A 1 187 ? 7.506 -15.564 13.608 1.00 58.84 187 SER A N 1
ATOM 1447 C CA . SER A 1 187 ? 7.680 -15.952 15.004 1.00 58.84 187 SER A CA 1
ATOM 1448 C C . SER A 1 187 ? 9.007 -15.388 15.533 1.00 58.84 187 SER A C 1
ATOM 1450 O O . SER A 1 187 ? 10.088 -15.715 15.041 1.00 58.84 187 SER A O 1
ATOM 1452 N N . LEU A 1 188 ? 8.923 -14.456 16.487 1.00 55.75 188 LEU A N 1
ATOM 1453 C CA . LEU A 1 188 ? 10.085 -14.064 17.280 1.00 55.75 188 LEU A CA 1
ATOM 1454 C C . LEU A 1 188 ? 10.353 -15.198 18.281 1.00 55.75 188 LEU A C 1
ATOM 1456 O O . LEU A 1 188 ? 9.391 -15.837 18.709 1.00 55.75 188 LEU A O 1
ATOM 1460 N N . PRO A 1 189 ? 11.612 -15.441 18.688 1.00 50.03 189 PRO A N 1
ATOM 1461 C CA . PRO A 1 189 ? 11.931 -16.475 19.677 1.00 50.03 189 PRO A CA 1
ATOM 1462 C C . PRO A 1 189 ? 11.095 -16.356 20.961 1.00 50.03 189 PRO A C 1
ATOM 1464 O O . PRO A 1 189 ? 10.683 -17.367 21.522 1.00 50.03 189 PRO A O 1
ATOM 1467 N N . ASP A 1 190 ? 10.778 -15.120 21.356 1.00 56.62 190 ASP A N 1
ATOM 1468 C CA . ASP A 1 190 ? 10.014 -14.802 22.566 1.00 56.62 190 ASP A CA 1
ATOM 1469 C C . ASP A 1 190 ? 8.490 -14.712 22.324 1.00 56.62 190 ASP A C 1
ATOM 1471 O O . ASP A 1 190 ? 7.718 -14.588 23.271 1.00 56.62 190 ASP A O 1
ATOM 1475 N N . GLU A 1 191 ? 8.033 -14.808 21.067 1.00 56.88 191 GLU A N 1
ATOM 1476 C CA . GLU A 1 191 ? 6.613 -14.804 20.684 1.00 56.88 191 GLU A CA 1
ATOM 1477 C C . GLU A 1 191 ? 6.298 -15.881 19.621 1.00 56.88 191 GLU A C 1
ATOM 1479 O O . GLU A 1 191 ? 6.037 -15.571 18.449 1.00 56.88 191 GLU A O 1
ATOM 1484 N N . PRO A 1 192 ? 6.269 -17.169 20.017 1.00 50.00 192 PRO A N 1
ATOM 1485 C CA . PRO A 1 192 ? 6.110 -18.306 19.103 1.00 50.00 192 PRO A CA 1
ATOM 1486 C C . PRO A 1 192 ? 4.737 -18.389 18.400 1.00 50.00 192 PRO A C 1
ATOM 1488 O O . PRO A 1 192 ? 4.564 -19.200 17.499 1.00 50.00 192 PRO A O 1
ATOM 1491 N N . ASN A 1 193 ? 3.771 -17.525 18.745 1.00 50.50 193 ASN A N 1
ATOM 1492 C CA . ASN A 1 193 ? 2.402 -17.516 18.199 1.00 50.50 193 ASN A CA 1
ATOM 1493 C C . ASN A 1 193 ? 2.120 -16.337 17.235 1.00 50.50 193 ASN A C 1
ATOM 1495 O O . ASN A 1 193 ? 0.974 -15.877 17.114 1.00 50.50 193 ASN A O 1
ATOM 1499 N N . MET A 1 194 ? 3.161 -15.794 16.595 1.00 55.91 194 MET A N 1
ATOM 1500 C CA . MET A 1 194 ? 3.069 -14.686 15.626 1.00 55.91 194 MET A CA 1
ATOM 1501 C C . MET A 1 194 ? 2.843 -15.145 14.174 1.00 55.91 194 MET A C 1
ATOM 1503 O O . MET A 1 194 ? 2.554 -14.309 13.313 1.00 55.91 194 MET A O 1
ATOM 1507 N N . ASP A 1 195 ? 2.911 -16.449 13.896 1.00 59.19 195 ASP A N 1
ATOM 1508 C CA . ASP A 1 195 ? 2.677 -16.993 12.558 1.00 59.19 195 ASP A CA 1
ATOM 1509 C C . ASP A 1 195 ? 1.269 -16.624 12.054 1.00 59.19 195 ASP A C 1
ATOM 1511 O O . ASP A 1 195 ? 0.254 -16.831 12.721 1.00 59.19 195 ASP A O 1
ATOM 1515 N N . GLY A 1 196 ? 1.211 -16.006 10.871 1.00 70.56 196 GLY A N 1
ATOM 1516 C CA . GLY A 1 196 ? -0.038 -15.519 10.270 1.00 70.56 196 GLY A CA 1
ATOM 1517 C C . GLY A 1 196 ? -0.455 -14.101 10.682 1.00 70.56 196 GLY A C 1
ATOM 1518 O O . GLY A 1 196 ? -1.540 -13.656 10.299 1.00 70.56 196 GLY A O 1
ATOM 1519 N N . ARG A 1 197 ? 0.382 -13.360 11.420 1.00 85.94 197 ARG A N 1
ATOM 1520 C CA . ARG A 1 197 ? 0.161 -11.932 11.700 1.00 85.94 197 ARG A CA 1
ATOM 1521 C C . ARG A 1 197 ? 0.854 -11.039 10.675 1.00 85.94 197 ARG A C 1
ATOM 1523 O O . ARG A 1 197 ? 1.940 -11.339 10.173 1.00 85.94 197 ARG A O 1
ATOM 1530 N N . LEU A 1 198 ? 0.213 -9.916 10.384 1.00 89.69 198 LEU A N 1
ATOM 1531 C CA . LEU A 1 198 ? 0.791 -8.829 9.614 1.00 89.69 198 LEU A CA 1
ATOM 1532 C C . LEU A 1 198 ? 1.486 -7.846 10.550 1.00 89.69 198 LEU A C 1
ATOM 1534 O O . LEU A 1 198 ? 0.984 -7.551 11.635 1.00 89.69 198 LEU A O 1
ATOM 1538 N N . LEU A 1 199 ? 2.604 -7.281 10.096 1.00 92.56 199 LEU A N 1
ATOM 1539 C CA . LEU A 1 199 ? 3.183 -6.113 10.748 1.00 92.56 199 LEU A CA 1
ATOM 1540 C C . LEU A 1 199 ? 2.189 -4.950 10.687 1.00 92.56 199 LEU A C 1
ATOM 1542 O O . LEU A 1 199 ? 1.852 -4.351 11.701 1.00 92.56 199 LEU A O 1
ATOM 1546 N N . TYR A 1 200 ? 1.680 -4.664 9.498 1.00 94.44 200 TYR A N 1
ATOM 1547 C CA . TYR A 1 200 ? 0.616 -3.700 9.263 1.00 94.44 200 TYR A CA 1
ATOM 1548 C C . TYR A 1 200 ? -0.256 -4.200 8.123 1.00 94.44 200 TYR A C 1
ATOM 1550 O O . TYR A 1 200 ? 0.165 -5.069 7.368 1.00 94.44 200 TYR A O 1
ATOM 1558 N N . ALA A 1 201 ? -1.445 -3.644 7.968 1.00 93.38 201 ALA A N 1
ATOM 1559 C CA . ALA A 1 201 ? -2.281 -3.862 6.800 1.00 93.38 201 ALA A CA 1
ATOM 1560 C C . ALA A 1 201 ? -2.513 -2.515 6.111 1.00 93.38 201 ALA A C 1
ATOM 1562 O O . ALA A 1 201 ? -2.731 -1.524 6.809 1.00 93.38 201 ALA A O 1
ATOM 1563 N N . PRO A 1 202 ? -2.438 -2.453 4.772 1.00 93.69 202 PRO A N 1
ATOM 1564 C CA . PRO A 1 202 ? -2.728 -1.221 4.056 1.00 93.69 202 PRO A CA 1
ATOM 1565 C C . PRO A 1 202 ? -4.184 -0.820 4.301 1.00 93.69 202 PRO A C 1
ATOM 1567 O O . PRO A 1 202 ? -5.064 -1.681 4.288 1.00 93.69 202 PRO A O 1
ATOM 1570 N N . SER A 1 203 ? -4.461 0.474 4.449 1.00 91.81 203 SER A N 1
ATOM 1571 C CA . SER A 1 203 ? -5.822 0.975 4.725 1.00 91.81 203 SER A CA 1
ATOM 1572 C C . SER A 1 203 ? -6.870 0.495 3.709 1.00 91.81 203 SER A C 1
ATOM 1574 O O . SER A 1 203 ? -8.008 0.210 4.071 1.00 91.81 203 SER A O 1
ATOM 1576 N N . CYS A 1 204 ? -6.474 0.319 2.445 1.00 90.75 204 CYS A N 1
ATOM 1577 C CA . CYS A 1 204 ? -7.344 -0.200 1.388 1.00 90.75 204 CYS A CA 1
ATOM 1578 C C . CYS A 1 204 ? -7.718 -1.685 1.524 1.00 90.75 204 CYS A C 1
ATOM 1580 O O . CYS A 1 204 ? -8.620 -2.115 0.822 1.00 90.75 204 CYS A O 1
ATOM 1582 N N . ASN A 1 205 ? -7.041 -2.460 2.377 1.00 92.31 205 ASN A N 1
ATOM 1583 C CA . ASN A 1 205 ? -7.351 -3.858 2.682 1.00 92.31 205 ASN A CA 1
ATOM 1584 C C . ASN A 1 205 ? -7.166 -4.108 4.181 1.00 92.31 205 ASN A C 1
ATOM 1586 O O . ASN A 1 205 ? -6.370 -4.948 4.611 1.00 92.31 205 ASN A O 1
ATOM 1590 N N . PHE A 1 206 ? -7.883 -3.301 4.956 1.00 92.19 206 PHE A N 1
ATOM 1591 C CA . PHE A 1 206 ? -7.924 -3.345 6.403 1.00 92.19 206 PHE A CA 1
ATOM 1592 C C . PHE A 1 206 ? -9.374 -3.436 6.867 1.00 92.19 206 PHE A C 1
ATOM 1594 O O . PHE A 1 206 ? -10.248 -2.730 6.368 1.00 92.19 206 PHE A O 1
ATOM 1601 N N . SER A 1 207 ? -9.627 -4.289 7.849 1.00 87.75 207 SER A N 1
ATOM 1602 C CA . SER A 1 207 ? -10.897 -4.321 8.565 1.00 87.75 207 SER A CA 1
ATOM 1603 C C . SER A 1 207 ? -10.637 -4.463 10.052 1.00 87.75 207 SER A C 1
ATOM 1605 O O . SER A 1 207 ? -9.677 -5.108 10.477 1.00 87.75 207 SER A O 1
ATOM 1607 N N . MET A 1 208 ? -11.493 -3.843 10.852 1.00 85.56 208 MET A N 1
ATOM 1608 C CA . MET A 1 208 ? -11.407 -3.922 12.297 1.00 85.56 208 MET A CA 1
ATOM 1609 C C . MET A 1 208 ? -12.797 -4.108 12.875 1.00 85.56 208 MET A C 1
ATOM 1611 O O . MET A 1 208 ? -13.731 -3.391 12.523 1.00 85.56 208 MET A O 1
ATOM 1615 N N . LYS A 1 209 ? -12.918 -5.061 13.794 1.00 77.75 209 LYS A N 1
ATOM 1616 C CA . LYS A 1 209 ? -14.092 -5.178 14.644 1.00 77.75 209 LYS A CA 1
ATOM 1617 C C . LYS A 1 209 ? -13.981 -4.152 15.763 1.00 77.7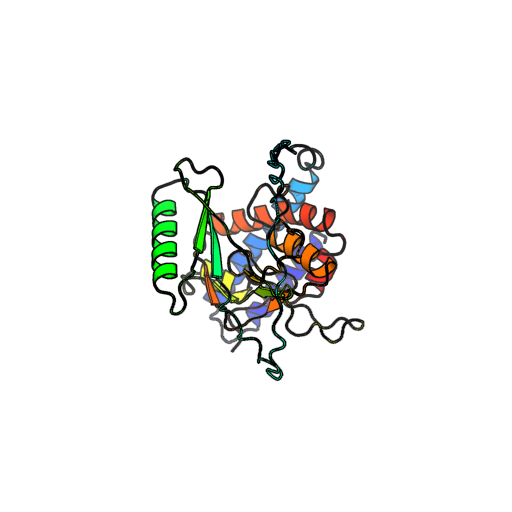5 209 LYS A C 1
ATOM 1619 O O . LYS A 1 209 ? -13.002 -4.159 16.509 1.00 77.75 209 LYS A O 1
ATOM 1624 N N . LEU A 1 210 ? -14.968 -3.273 15.867 1.00 72.88 210 LEU A N 1
ATOM 1625 C CA . LEU A 1 210 ? -15.051 -2.309 16.956 1.00 72.88 210 LEU A CA 1
ATOM 1626 C C . LEU A 1 210 ? -15.725 -2.980 18.155 1.00 72.88 210 LEU A C 1
ATOM 1628 O O . LEU A 1 210 ? -16.843 -3.469 18.031 1.00 72.88 210 LEU A O 1
ATOM 1632 N N . ALA A 1 211 ? -15.061 -2.993 19.311 1.00 66.81 211 ALA A N 1
ATOM 1633 C CA . ALA A 1 211 ? -15.737 -3.248 20.580 1.00 66.81 211 ALA A CA 1
ATOM 1634 C C . ALA A 1 211 ? -16.308 -1.926 21.122 1.00 66.81 211 ALA A C 1
ATOM 1636 O O . ALA A 1 211 ? -15.720 -0.870 20.873 1.00 66.81 211 ALA A O 1
ATOM 1637 N N . PRO A 1 212 ? -17.391 -1.949 21.908 1.00 61.97 212 PRO A N 1
ATOM 1638 C CA . PRO A 1 212 ? -18.051 -0.736 22.404 1.00 61.97 212 PRO A CA 1
ATOM 1639 C C . PRO A 1 212 ? -17.158 0.021 23.378 1.00 61.97 212 PRO A C 1
ATOM 1641 O O . PRO A 1 212 ? -17.146 1.246 23.390 1.00 61.97 212 PRO A O 1
ATOM 1644 N N . ASP A 1 213 ? -16.355 -0.734 24.127 1.00 58.66 213 ASP A N 1
ATOM 1645 C CA . ASP A 1 213 ? -15.428 -0.225 25.131 1.00 58.66 213 ASP A CA 1
ATOM 1646 C C . ASP A 1 213 ? -14.030 0.029 24.546 1.00 58.66 213 ASP A C 1
ATOM 1648 O O . ASP A 1 213 ? -13.109 0.420 25.269 1.00 58.66 213 ASP A O 1
ATOM 1652 N N . THR A 1 214 ? -13.834 -0.177 23.232 1.00 58.62 214 THR A N 1
ATOM 1653 C CA . THR A 1 214 ? -12.579 0.230 22.591 1.00 58.62 214 THR A CA 1
ATOM 1654 C C . THR A 1 214 ? -12.569 1.746 22.567 1.00 58.62 214 THR A C 1
ATOM 1656 O O . THR A 1 214 ? -13.231 2.371 21.737 1.00 58.62 214 THR A O 1
ATOM 1659 N N . ARG A 1 215 ? -11.793 2.357 23.470 1.00 60.31 215 ARG A N 1
ATOM 1660 C CA . ARG A 1 215 ? -11.421 3.767 23.336 1.00 60.31 215 ARG A CA 1
ATOM 1661 C C . ARG A 1 215 ? -10.944 3.954 21.893 1.00 60.31 215 ARG A C 1
ATOM 1663 O O . ARG A 1 215 ? -10.100 3.162 21.466 1.00 60.31 215 ARG A O 1
ATOM 1670 N N . PRO A 1 216 ? -11.495 4.909 21.126 1.00 62.75 216 PRO A N 1
ATOM 1671 C CA . PRO A 1 216 ? -11.255 4.950 19.696 1.00 62.75 216 PRO A CA 1
ATOM 1672 C C . PRO A 1 216 ? -9.763 5.162 19.458 1.00 62.75 216 PRO A C 1
ATOM 1674 O O . PRO A 1 216 ? -9.223 6.246 19.684 1.00 62.75 216 PRO A O 1
ATOM 1677 N N . LEU A 1 217 ? -9.081 4.103 19.022 1.00 78.06 217 LEU A N 1
ATOM 1678 C CA . LEU A 1 217 ? -7.824 4.265 18.324 1.00 78.06 217 LEU A CA 1
ATOM 1679 C C . LEU A 1 217 ? -8.213 4.940 17.013 1.00 78.06 217 LEU A C 1
ATOM 1681 O O . LEU A 1 217 ? -8.905 4.358 16.182 1.00 78.06 217 LEU A O 1
ATOM 1685 N N . LEU A 1 218 ? -7.831 6.204 16.880 1.00 86.75 218 LEU A N 1
ATOM 1686 C CA . LEU A 1 218 ? -7.991 6.983 15.658 1.00 86.75 218 LEU A CA 1
ATOM 1687 C C . LEU A 1 218 ? -6.687 6.950 14.869 1.00 86.75 218 LEU A C 1
ATOM 1689 O O . LEU A 1 218 ? -5.630 6.700 15.453 1.00 86.75 218 LEU A O 1
ATOM 1693 N N . PHE A 1 219 ? -6.743 7.213 13.566 1.00 89.50 219 PHE A N 1
ATOM 1694 C CA . PHE A 1 219 ? -5.540 7.487 12.781 1.00 89.50 219 PHE A CA 1
ATOM 1695 C C . PHE A 1 219 ? -4.841 8.745 13.302 1.00 89.50 219 PHE A C 1
ATOM 1697 O O . PHE A 1 219 ? -5.488 9.687 13.760 1.00 89.50 219 PHE A O 1
ATOM 1704 N N . ASP A 1 220 ? -3.512 8.737 13.257 1.00 88.44 220 ASP A N 1
ATOM 1705 C CA . ASP A 1 220 ? -2.712 9.889 13.649 1.00 88.44 220 ASP A CA 1
ATOM 1706 C C . ASP A 1 220 ? -2.731 10.936 12.525 1.00 88.44 220 ASP A C 1
ATOM 1708 O O . ASP A 1 220 ? -2.309 10.673 11.398 1.00 88.44 220 ASP A O 1
ATOM 1712 N N . THR A 1 221 ? -3.240 12.129 12.829 1.00 88.44 221 THR A N 1
ATOM 1713 C CA . THR A 1 221 ? -3.404 13.218 11.857 1.00 88.44 221 THR A CA 1
ATOM 1714 C C . THR A 1 221 ? -2.104 13.956 11.541 1.00 88.44 221 THR A C 1
ATOM 1716 O O . THR A 1 221 ? -2.097 14.833 10.680 1.00 88.44 221 THR A O 1
ATOM 1719 N N . ASP A 1 222 ? -0.998 13.630 12.214 1.00 87.62 222 ASP A N 1
ATOM 1720 C CA . ASP A 1 222 ? 0.306 14.227 11.921 1.00 87.62 222 ASP A CA 1
ATOM 1721 C C . ASP A 1 222 ? 0.908 13.702 10.607 1.00 87.62 222 ASP A C 1
ATOM 1723 O O . ASP A 1 222 ? 1.880 14.280 10.119 1.00 87.62 222 ASP A O 1
ATOM 1727 N N . PHE A 1 223 ? 0.357 12.630 10.018 1.00 86.50 223 PHE A N 1
ATOM 1728 C CA . PHE A 1 223 ? 0.724 12.165 8.678 1.00 86.50 223 PHE A CA 1
ATOM 1729 C C . PHE A 1 223 ? 0.004 13.015 7.619 1.00 86.50 223 PHE A C 1
ATOM 1731 O O . PHE A 1 223 ? -1.196 12.863 7.408 1.00 86.50 223 PHE A O 1
ATOM 1738 N N . PRO A 1 224 ? 0.708 13.904 6.892 1.00 80.62 224 PRO A N 1
ATOM 1739 C CA . PRO A 1 224 ? 0.068 14.886 6.012 1.00 80.62 224 PRO A CA 1
ATOM 1740 C C . PRO A 1 224 ? -0.228 14.335 4.608 1.00 80.62 224 PRO A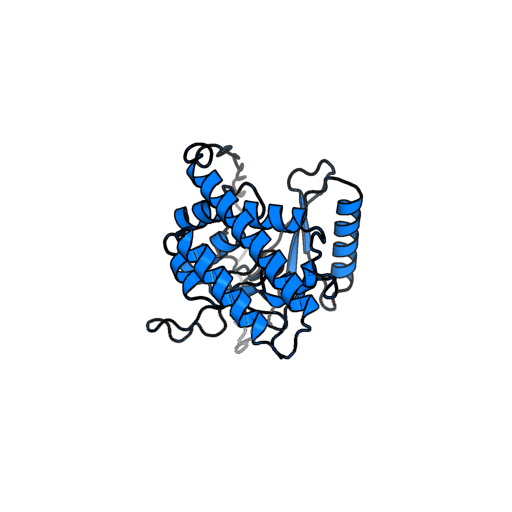 C 1
ATOM 1742 O O . PRO A 1 224 ? -0.567 15.081 3.690 1.00 80.62 224 PRO A O 1
ATOM 1745 N N . ALA A 1 225 ? 0.017 13.047 4.392 1.00 81.56 225 ALA A N 1
ATOM 1746 C CA . ALA A 1 225 ? -0.202 12.362 3.134 1.00 81.56 225 ALA A CA 1
ATOM 1747 C C . ALA A 1 225 ? -0.578 10.913 3.428 1.00 81.56 225 ALA A C 1
ATOM 1749 O O . ALA A 1 225 ? -0.096 10.363 4.411 1.00 81.56 225 ALA A O 1
ATOM 1750 N N . ALA A 1 226 ? -1.344 10.300 2.522 1.00 81.38 226 ALA A N 1
ATOM 1751 C CA . ALA A 1 226 ? -1.642 8.868 2.529 1.00 81.38 226 ALA A CA 1
ATOM 1752 C C . ALA A 1 226 ? -0.356 8.037 2.331 1.00 81.38 226 ALA A C 1
ATOM 1754 O O . ALA A 1 226 ? 0.022 7.681 1.204 1.00 81.38 226 ALA A O 1
ATOM 1755 N N . SER A 1 227 ? 0.373 7.844 3.424 1.00 86.94 227 SER A N 1
ATOM 1756 C CA . SER A 1 227 ? 1.440 6.880 3.627 1.00 86.94 227 SER A CA 1
ATOM 1757 C C . SER A 1 227 ? 1.810 6.820 5.108 1.00 86.94 227 SER A C 1
ATOM 1759 O O . SER A 1 227 ? 2.102 7.860 5.704 1.00 86.94 227 SER A O 1
ATOM 1761 N N . PHE A 1 228 ? 1.985 5.602 5.616 1.00 92.81 228 PHE A N 1
ATOM 1762 C CA . PHE A 1 228 ? 2.450 5.292 6.969 1.00 92.81 228 PHE A CA 1
ATOM 1763 C C . PHE A 1 228 ? 1.471 5.601 8.109 1.00 92.81 228 PHE A C 1
ATOM 1765 O O . PHE A 1 228 ? 1.736 5.158 9.226 1.00 92.81 228 PHE A O 1
ATOM 1772 N N . GLU A 1 229 ? 0.335 6.258 7.865 1.00 93.38 229 GLU A N 1
ATOM 1773 C CA . GLU A 1 229 ? -0.727 6.390 8.867 1.00 93.38 229 GLU A CA 1
ATOM 1774 C C . GLU A 1 229 ? -1.309 5.023 9.254 1.00 93.38 229 GLU A C 1
ATOM 1776 O O . GLU A 1 229 ? -1.590 4.766 10.421 1.00 93.38 229 GLU A O 1
ATOM 1781 N N . ASP A 1 230 ? -1.423 4.115 8.286 1.00 94.50 230 ASP A N 1
ATOM 1782 C CA . ASP A 1 230 ? -1.857 2.728 8.457 1.00 94.50 230 ASP A CA 1
ATOM 1783 C C . ASP A 1 230 ? -0.822 1.871 9.191 1.00 94.50 230 ASP A C 1
ATOM 1785 O O . ASP A 1 230 ? -1.164 1.094 10.086 1.00 94.50 230 ASP A O 1
ATOM 1789 N N . VAL A 1 231 ? 0.455 2.061 8.863 1.00 94.69 231 VAL A N 1
ATOM 1790 C CA . VAL A 1 231 ? 1.585 1.443 9.556 1.00 94.69 231 VAL A CA 1
ATOM 1791 C C . VAL A 1 231 ? 1.599 1.845 11.029 1.00 94.69 231 VAL A C 1
ATOM 1793 O O . VAL A 1 231 ? 1.644 0.978 11.903 1.00 94.69 231 VAL A O 1
ATOM 1796 N N . GLU A 1 232 ? 1.540 3.147 11.308 1.00 94.88 232 GLU A N 1
ATOM 1797 C CA . GLU A 1 232 ? 1.538 3.698 12.663 1.00 94.88 232 GLU A CA 1
ATOM 1798 C C . GLU A 1 232 ? 0.315 3.222 13.454 1.00 94.88 232 GLU A C 1
ATOM 1800 O O . GLU A 1 232 ? 0.457 2.737 14.580 1.00 94.88 232 GLU A O 1
ATOM 1805 N N . PHE A 1 233 ? -0.864 3.255 12.831 1.00 93.81 233 PHE A N 1
ATOM 1806 C CA . PHE A 1 233 ? -2.100 2.767 13.427 1.00 93.81 233 PHE A CA 1
ATOM 1807 C C . PHE A 1 233 ? -1.994 1.292 13.832 1.00 93.81 233 PHE A C 1
ATOM 1809 O O . PHE A 1 233 ? -2.301 0.927 14.970 1.00 93.81 233 PHE A O 1
ATOM 1816 N N . CYS A 1 234 ? -1.477 0.442 12.940 1.00 93.69 234 CYS A N 1
ATOM 1817 C CA . CYS A 1 234 ? -1.244 -0.971 13.232 1.00 93.69 234 CYS A CA 1
ATOM 1818 C C . CYS A 1 234 ? -0.215 -1.170 14.353 1.00 93.69 234 CYS A C 1
ATOM 1820 O O . CYS A 1 234 ? -0.366 -2.086 15.160 1.00 93.69 234 CYS A O 1
ATOM 1822 N N . CYS A 1 235 ? 0.812 -0.320 14.454 1.00 92.31 235 CYS A N 1
ATOM 1823 C CA . CYS A 1 235 ? 1.744 -0.354 15.581 1.00 92.31 235 CYS A CA 1
ATOM 1824 C C . CYS A 1 235 ? 1.047 -0.084 16.917 1.00 92.31 235 CYS A C 1
ATOM 1826 O O . CYS A 1 235 ? 1.254 -0.849 17.862 1.00 92.31 235 CYS A O 1
ATOM 1828 N N . ARG A 1 236 ? 0.166 0.922 16.987 1.00 91.75 236 ARG A N 1
ATOM 1829 C CA . ARG A 1 236 ? -0.624 1.188 18.199 1.00 91.75 236 ARG A CA 1
ATOM 1830 C C . ARG A 1 236 ? -1.605 0.074 18.525 1.00 91.75 236 ARG A C 1
ATOM 1832 O O . ARG A 1 236 ? -1.738 -0.265 19.697 1.00 91.75 236 ARG A O 1
ATOM 1839 N N . LEU A 1 237 ? -2.243 -0.531 17.521 1.00 89.19 237 LEU A N 1
ATOM 1840 C CA . LEU A 1 237 ? -3.084 -1.712 17.733 1.00 89.19 237 LEU A CA 1
ATOM 1841 C C . LEU A 1 237 ? -2.292 -2.833 18.410 1.00 89.19 237 LEU A C 1
ATOM 1843 O O . LEU A 1 237 ? -2.726 -3.344 19.440 1.00 89.19 237 LEU A O 1
ATOM 1847 N N . ARG A 1 238 ? -1.096 -3.154 17.900 1.00 87.75 238 ARG A N 1
ATOM 1848 C CA . ARG A 1 238 ? -0.233 -4.186 18.499 1.00 87.75 238 ARG A CA 1
ATOM 1849 C C . ARG A 1 238 ? 0.190 -3.825 19.921 1.00 87.75 238 ARG A C 1
ATOM 1851 O O . ARG A 1 238 ? 0.125 -4.683 20.794 1.00 87.75 238 ARG A O 1
ATOM 1858 N N . ALA A 1 239 ? 0.569 -2.571 20.168 1.00 87.06 239 ALA A N 1
ATOM 1859 C CA . ALA A 1 239 ? 0.909 -2.093 21.511 1.00 87.06 239 ALA A CA 1
ATOM 1860 C C . ALA A 1 239 ? -0.279 -2.187 22.489 1.00 87.06 239 ALA A C 1
ATOM 1862 O O . ALA A 1 239 ? -0.079 -2.384 23.683 1.00 87.06 239 ALA A O 1
ATOM 1863 N N . ALA A 1 240 ? -1.512 -2.104 21.981 1.00 84.94 240 ALA A N 1
ATOM 1864 C CA . ALA A 1 240 ? -2.746 -2.322 22.734 1.00 84.94 240 ALA A CA 1
ATOM 1865 C C . ALA A 1 240 ? -3.164 -3.808 22.829 1.00 84.94 240 ALA A C 1
ATOM 1867 O O . ALA A 1 240 ? -4.273 -4.104 23.269 1.00 84.94 240 ALA A O 1
ATOM 1868 N N . GLY A 1 241 ? -2.317 -4.749 22.398 1.00 85.62 241 GLY A N 1
ATOM 1869 C CA . GLY A 1 241 ? -2.613 -6.185 22.411 1.00 85.62 241 GLY A CA 1
ATOM 1870 C C . GLY A 1 241 ? -3.539 -6.659 21.282 1.00 85.62 241 GLY A C 1
ATOM 1871 O O . GLY A 1 241 ? -3.968 -7.812 21.283 1.00 85.62 241 GLY A O 1
ATOM 1872 N N . ILE A 1 242 ? -3.840 -5.805 20.298 1.00 85.94 242 ILE A N 1
ATOM 1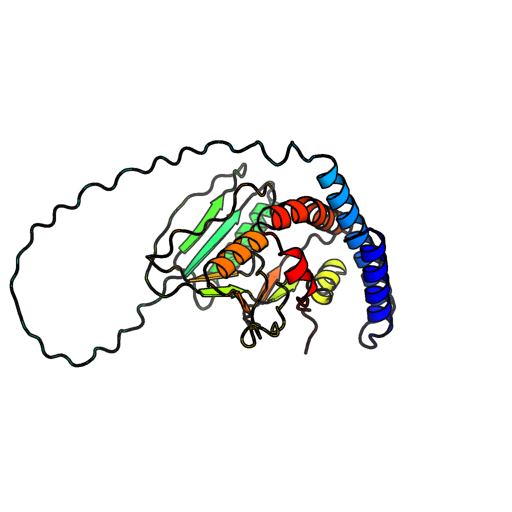873 C CA . ILE A 1 242 ? -4.699 -6.126 19.153 1.00 85.94 242 ILE A CA 1
ATOM 1874 C C . ILE A 1 242 ? -3.815 -6.536 17.972 1.00 85.94 242 ILE A C 1
ATOM 1876 O O . ILE A 1 242 ? -3.178 -5.713 17.312 1.00 85.94 242 ILE A O 1
ATOM 1880 N N . ALA A 1 243 ? -3.776 -7.835 17.686 1.00 85.25 243 ALA A N 1
ATOM 1881 C CA . ALA A 1 243 ? -3.036 -8.364 16.546 1.00 85.25 243 ALA A CA 1
ATOM 1882 C C . ALA A 1 243 ? -3.741 -8.058 15.214 1.00 85.25 243 ALA A C 1
ATOM 1884 O O . ALA A 1 243 ? -4.952 -8.250 15.090 1.00 85.25 243 ALA A O 1
ATOM 1885 N N . VAL A 1 244 ? -2.960 -7.679 14.197 1.00 89.44 244 VAL A N 1
ATOM 1886 C CA . VAL A 1 244 ? -3.422 -7.600 12.805 1.00 89.44 244 VAL A CA 1
ATOM 1887 C C . VAL A 1 244 ? -3.230 -8.969 12.158 1.00 89.44 244 VAL A C 1
ATOM 1889 O O . VAL A 1 244 ? -2.104 -9.419 11.943 1.00 89.44 244 VAL A O 1
ATOM 1892 N N . ARG A 1 245 ? -4.325 -9.674 11.887 1.00 87.19 245 ARG A N 1
ATOM 1893 C CA . ARG A 1 245 ? -4.311 -11.029 11.326 1.00 87.19 245 ARG A CA 1
ATOM 1894 C C . ARG A 1 245 ? -4.333 -10.992 9.806 1.00 87.19 245 ARG A C 1
ATOM 1896 O O . ARG A 1 245 ? -5.013 -10.165 9.206 1.00 87.19 245 ARG A O 1
ATOM 1903 N N . TYR A 1 246 ? -3.606 -11.910 9.186 1.00 85.38 246 TYR A N 1
ATOM 1904 C CA . TYR A 1 246 ? -3.618 -12.056 7.742 1.00 85.38 246 TYR A CA 1
ATOM 1905 C C . TYR A 1 246 ? -4.748 -12.983 7.280 1.00 85.38 246 TYR A C 1
ATOM 1907 O O . TYR A 1 246 ? -4.835 -14.125 7.731 1.00 85.38 246 TYR A O 1
ATOM 1915 N N . LEU A 1 247 ? -5.569 -12.513 6.341 1.00 82.88 247 LEU A N 1
ATOM 1916 C CA . LEU A 1 247 ? -6.596 -13.295 5.653 1.00 82.88 247 LEU A CA 1
ATOM 1917 C C . LEU A 1 247 ? -6.246 -13.396 4.156 1.00 82.88 247 LEU A C 1
ATOM 1919 O O . LEU A 1 247 ? -6.458 -12.431 3.420 1.00 82.88 247 LEU A O 1
ATOM 1923 N N . PRO A 1 248 ? -5.708 -14.531 3.665 1.00 80.00 248 PRO A N 1
ATOM 1924 C CA . PRO A 1 248 ? -5.306 -14.665 2.260 1.00 80.00 248 PRO A CA 1
ATOM 1925 C C . PRO A 1 248 ? -6.467 -14.480 1.278 1.00 80.00 248 PRO A C 1
ATOM 1927 O O . PRO A 1 248 ? -6.251 -14.007 0.159 1.00 80.00 248 PRO A O 1
ATOM 1930 N N . ASP A 1 249 ? -7.684 -14.819 1.692 1.00 79.00 249 ASP A N 1
ATOM 1931 C CA . ASP A 1 249 ? -8.875 -14.754 0.844 1.00 79.00 249 ASP A CA 1
ATOM 1932 C C . ASP A 1 249 ? -9.500 -13.354 0.807 1.00 79.00 249 ASP A C 1
ATOM 1934 O O . ASP A 1 249 ? -10.289 -13.055 -0.086 1.00 79.00 249 ASP A O 1
ATOM 1938 N N . ALA A 1 250 ? -9.087 -12.452 1.707 1.00 83.19 250 ALA A N 1
ATOM 1939 C CA . ALA A 1 250 ? -9.453 -11.042 1.641 1.00 83.19 250 ALA A CA 1
ATOM 1940 C C . ALA A 1 250 ? -8.640 -10.354 0.530 1.00 83.19 250 ALA A C 1
ATOM 1942 O O . ALA A 1 250 ? -7.577 -9.774 0.764 1.00 83.19 250 ALA A O 1
ATOM 1943 N N . VAL A 1 251 ? -9.100 -10.472 -0.714 1.00 88.88 251 VAL A N 1
ATOM 1944 C CA . VAL A 1 251 ? -8.412 -9.925 -1.889 1.00 88.88 251 VAL A CA 1
ATOM 1945 C C . VAL A 1 251 ? -9.057 -8.616 -2.334 1.00 88.88 251 VAL A C 1
ATOM 1947 O O . VAL A 1 251 ? -10.261 -8.560 -2.559 1.00 88.88 251 VAL A O 1
ATOM 1950 N N . ILE A 1 252 ? -8.247 -7.575 -2.529 1.00 91.00 252 ILE A N 1
ATOM 1951 C CA . ILE A 1 252 ? -8.676 -6.301 -3.121 1.00 91.00 252 ILE A CA 1
ATOM 1952 C C . ILE A 1 252 ? -7.832 -5.978 -4.347 1.00 91.00 252 ILE A C 1
ATOM 1954 O O . ILE A 1 252 ? -6.626 -6.218 -4.370 1.00 91.00 252 ILE A O 1
ATOM 1958 N N . TYR A 1 253 ? -8.473 -5.400 -5.364 1.00 92.94 253 TYR A N 1
ATOM 1959 C CA . TYR A 1 253 ? -7.819 -4.954 -6.590 1.00 92.94 253 TYR A CA 1
ATOM 1960 C C . TYR A 1 253 ? -7.557 -3.448 -6.555 1.00 92.94 253 TYR A C 1
ATOM 1962 O O . TYR A 1 253 ? -8.480 -2.637 -6.609 1.00 92.94 253 TYR A O 1
ATOM 1970 N N . HIS A 1 254 ? -6.285 -3.071 -6.506 1.00 92.88 254 HIS A N 1
ATOM 1971 C CA . HIS A 1 254 ? -5.830 -1.691 -6.461 1.00 92.88 254 HIS A CA 1
ATOM 1972 C C . HIS A 1 254 ? -5.461 -1.178 -7.858 1.00 92.88 254 HIS A C 1
ATOM 1974 O O . HIS A 1 254 ? -4.699 -1.806 -8.601 1.00 92.88 254 HIS A O 1
ATOM 1980 N N . ALA A 1 255 ? -5.985 -0.009 -8.223 1.00 92.38 255 ALA A N 1
ATOM 1981 C CA . ALA A 1 255 ? -5.634 0.676 -9.461 1.00 92.38 255 ALA A CA 1
ATOM 1982 C C . ALA A 1 255 ? -4.401 1.565 -9.234 1.00 92.38 255 ALA A C 1
ATOM 1984 O O . ALA A 1 255 ? -4.488 2.610 -8.592 1.00 92.38 255 ALA A O 1
ATOM 1985 N N . TYR A 1 256 ? -3.245 1.141 -9.745 1.00 92.06 256 TYR A N 1
ATOM 1986 C CA . TYR A 1 256 ? -1.997 1.900 -9.644 1.00 92.06 256 TYR A CA 1
ATOM 1987 C C . TYR A 1 256 ? -1.881 2.971 -10.737 1.00 92.06 256 TYR A C 1
ATOM 1989 O O . TYR A 1 256 ? -2.504 2.880 -11.796 1.00 92.06 256 TYR A O 1
ATOM 1997 N N . ASP A 1 257 ? -1.047 3.984 -10.490 1.00 91.81 257 ASP A N 1
ATOM 1998 C CA . ASP A 1 257 ? -0.563 4.866 -11.553 1.00 91.81 257 ASP A CA 1
ATOM 1999 C C . ASP A 1 257 ? 0.403 4.065 -12.438 1.00 91.81 257 ASP A C 1
ATOM 2001 O O . ASP A 1 257 ? 1.475 3.664 -11.995 1.00 91.81 257 ASP A O 1
ATOM 2005 N N . GLU A 1 258 ? 0.017 3.811 -13.688 1.00 93.06 258 GLU A N 1
ATOM 2006 C CA . GLU A 1 258 ? 0.788 2.986 -14.632 1.00 93.06 258 GLU A CA 1
ATOM 2007 C C . GLU A 1 258 ? 2.044 3.688 -15.190 1.00 93.06 258 GLU A C 1
ATOM 2009 O O . GLU A 1 258 ? 2.759 3.126 -16.028 1.00 93.06 258 GLU A O 1
ATOM 2014 N N . SER A 1 259 ? 2.339 4.912 -14.739 1.00 95.75 259 SER A N 1
ATOM 2015 C CA . SER A 1 259 ? 3.542 5.644 -15.121 1.00 95.75 259 SER A CA 1
ATOM 2016 C C . SER A 1 259 ? 4.713 5.393 -14.164 1.00 95.75 259 SER A C 1
ATOM 2018 O O . SER A 1 259 ? 4.579 5.376 -12.940 1.00 95.75 259 SER A O 1
ATOM 2020 N N . VAL A 1 260 ? 5.923 5.303 -14.726 1.00 96.00 260 VAL A N 1
ATOM 2021 C CA . VAL A 1 260 ? 7.172 5.204 -13.945 1.00 96.00 260 VAL A CA 1
ATOM 2022 C C . VAL A 1 260 ? 7.354 6.416 -13.028 1.00 96.00 260 VAL A C 1
ATOM 2024 O O . VAL A 1 260 ? 7.834 6.279 -11.906 1.00 96.00 260 VAL A O 1
ATOM 2027 N N . MET A 1 261 ? 6.937 7.604 -13.477 1.00 96.62 261 MET A N 1
ATOM 2028 C CA . MET A 1 261 ? 6.985 8.824 -12.668 1.00 96.62 261 MET A CA 1
ATOM 2029 C C . MET A 1 261 ? 6.001 8.769 -11.491 1.00 96.62 261 MET A C 1
ATOM 2031 O O . MET A 1 261 ? 6.330 9.225 -10.397 1.00 96.62 261 MET A O 1
ATOM 2035 N N . GLY A 1 262 ? 4.812 8.195 -11.693 1.00 95.12 262 GLY A N 1
ATOM 2036 C CA . GLY A 1 262 ? 3.851 7.919 -10.628 1.00 95.12 262 GLY A CA 1
ATOM 2037 C C . GLY A 1 262 ? 4.437 6.995 -9.565 1.00 95.12 262 GLY A C 1
ATOM 2038 O O . GLY A 1 262 ? 4.442 7.344 -8.382 1.00 95.12 262 GLY A O 1
ATOM 2039 N N . LEU A 1 263 ? 5.040 5.884 -10.000 1.00 96.00 263 LEU A N 1
ATOM 2040 C CA . LEU A 1 263 ? 5.743 4.942 -9.127 1.00 96.00 263 LEU A CA 1
ATOM 2041 C C . LEU A 1 263 ? 6.896 5.616 -8.360 1.00 96.00 263 LEU A C 1
ATOM 2043 O O . LEU A 1 263 ? 6.998 5.484 -7.140 1.00 96.00 263 LEU A O 1
ATOM 2047 N N . ALA A 1 264 ? 7.742 6.385 -9.050 1.00 97.19 264 ALA A N 1
ATOM 2048 C CA . ALA A 1 264 ? 8.837 7.136 -8.438 1.00 97.19 264 ALA A CA 1
ATOM 2049 C C . ALA A 1 264 ? 8.322 8.105 -7.363 1.00 97.19 264 ALA A C 1
ATOM 2051 O O . ALA A 1 264 ? 8.803 8.108 -6.229 1.00 97.19 264 ALA A O 1
ATOM 2052 N N . ARG A 1 265 ? 7.280 8.884 -7.680 1.00 95.88 265 ARG A N 1
ATOM 2053 C CA . ARG A 1 265 ? 6.649 9.821 -6.742 1.00 95.88 265 ARG A CA 1
ATOM 2054 C C . ARG A 1 265 ? 6.077 9.097 -5.524 1.00 95.88 265 ARG A C 1
ATOM 2056 O O . ARG A 1 265 ? 6.210 9.599 -4.410 1.00 95.88 265 ARG A O 1
ATOM 2063 N N . GLN A 1 266 ? 5.451 7.937 -5.714 1.00 94.38 266 GLN A N 1
ATOM 2064 C CA . GLN A 1 266 ? 4.925 7.122 -4.620 1.00 94.38 266 GLN A CA 1
ATOM 2065 C C . GLN A 1 266 ? 6.039 6.691 -3.661 1.00 94.38 266 GLN A C 1
ATOM 2067 O O . GLN A 1 266 ? 5.943 6.962 -2.467 1.00 94.38 266 GLN A O 1
ATOM 2072 N N . PHE A 1 267 ? 7.129 6.117 -4.172 1.00 96.00 267 PHE A N 1
ATOM 2073 C CA . PHE A 1 267 ? 8.243 5.677 -3.328 1.00 96.00 267 PHE A CA 1
ATOM 2074 C C . PHE A 1 267 ? 9.024 6.833 -2.706 1.00 96.00 267 PHE A C 1
ATOM 2076 O O . PHE A 1 267 ? 9.486 6.715 -1.575 1.00 96.00 267 PHE A O 1
ATOM 2083 N N . TRP A 1 268 ? 9.115 7.975 -3.388 1.00 95.75 268 TRP A N 1
ATOM 2084 C CA . TRP A 1 268 ? 9.656 9.194 -2.793 1.00 95.75 268 TRP A CA 1
ATOM 2085 C C . TRP A 1 268 ? 8.839 9.654 -1.583 1.00 95.75 268 TRP A C 1
ATOM 2087 O O . TRP A 1 268 ? 9.421 9.980 -0.548 1.00 95.75 268 TRP A O 1
ATOM 2097 N N . LYS A 1 269 ? 7.499 9.632 -1.669 1.00 93.62 269 LYS A N 1
ATOM 2098 C CA . LYS A 1 269 ? 6.640 9.912 -0.506 1.00 93.62 269 LYS A CA 1
ATOM 2099 C C . LYS A 1 269 ? 6.920 8.920 0.618 1.00 93.62 269 LYS A C 1
ATOM 2101 O O . LYS A 1 269 ? 7.091 9.350 1.751 1.00 93.62 269 LYS A O 1
ATOM 2106 N N . TYR A 1 270 ? 7.035 7.629 0.305 1.00 94.00 270 TYR A N 1
ATOM 2107 C CA . TYR A 1 270 ? 7.307 6.619 1.325 1.00 94.00 270 TYR A CA 1
ATOM 2108 C C . TYR A 1 270 ? 8.619 6.879 2.065 1.00 94.00 270 TYR A C 1
ATOM 2110 O O . TYR A 1 270 ? 8.627 6.981 3.288 1.00 94.00 270 TYR A O 1
ATOM 2118 N N . GLY A 1 271 ? 9.711 7.102 1.333 1.00 93.38 271 GLY A N 1
ATOM 2119 C CA . GLY A 1 271 ? 10.990 7.418 1.962 1.00 93.38 271 GLY A CA 1
ATOM 2120 C C . GLY A 1 271 ? 10.940 8.698 2.794 1.00 93.38 271 GLY A C 1
ATOM 2121 O O . GLY A 1 271 ? 11.597 8.785 3.828 1.00 93.38 271 GLY A O 1
ATOM 2122 N N . ARG A 1 272 ? 10.135 9.685 2.377 1.00 92.19 272 ARG A N 1
ATOM 2123 C CA . ARG A 1 272 ? 9.966 10.945 3.109 1.00 92.19 272 ARG A CA 1
ATOM 2124 C C . ARG A 1 272 ? 9.270 10.764 4.461 1.00 92.19 272 ARG A C 1
ATOM 2126 O O . ARG A 1 272 ? 9.647 11.454 5.404 1.00 92.19 272 ARG A O 1
ATOM 2133 N N . TRP A 1 273 ? 8.273 9.885 4.559 1.00 91.81 273 TRP A N 1
ATOM 2134 C CA . TRP A 1 273 ? 7.429 9.773 5.757 1.00 91.81 273 TRP A CA 1
ATOM 2135 C C . TRP A 1 273 ? 7.767 8.585 6.668 1.00 91.81 273 TRP A C 1
ATOM 2137 O O . TRP A 1 273 ? 7.377 8.612 7.832 1.00 91.81 273 TRP A O 1
ATOM 2147 N N . GLU A 1 274 ? 8.567 7.605 6.224 1.00 92.56 274 GLU A N 1
ATOM 2148 C CA . GLU A 1 274 ? 8.998 6.479 7.079 1.00 92.56 274 GLU A CA 1
ATOM 2149 C C . GLU A 1 274 ? 9.675 6.950 8.378 1.00 92.56 274 GLU A C 1
ATOM 2151 O O . GLU A 1 274 ? 9.452 6.386 9.447 1.00 92.56 274 GLU A O 1
ATOM 2156 N N . GLY A 1 275 ? 10.483 8.014 8.306 1.00 88.56 275 GLY A N 1
ATOM 2157 C CA . GLY A 1 275 ? 11.163 8.558 9.483 1.00 88.56 275 GLY A CA 1
ATOM 2158 C C . GLY A 1 275 ? 10.198 9.051 10.566 1.00 88.56 275 GLY A C 1
ATOM 2159 O O . GLY A 1 275 ? 10.500 8.913 11.748 1.00 88.56 275 GLY A O 1
ATOM 2160 N N . LEU A 1 276 ? 9.027 9.572 10.176 1.00 89.62 276 LEU A N 1
ATOM 2161 C CA . LEU A 1 276 ? 7.983 9.973 11.122 1.00 89.62 276 LEU A CA 1
ATOM 2162 C C . LEU A 1 276 ? 7.344 8.748 11.787 1.00 89.62 276 LEU A C 1
ATOM 2164 O O . LEU A 1 276 ? 7.093 8.774 12.990 1.00 89.62 276 LEU A O 1
ATOM 2168 N N . ALA A 1 277 ? 7.132 7.668 11.028 1.00 90.69 277 ALA A N 1
ATOM 2169 C CA . ALA A 1 277 ? 6.616 6.413 11.569 1.00 90.69 277 ALA A CA 1
ATOM 2170 C C . ALA A 1 277 ? 7.569 5.814 12.614 1.00 90.69 277 ALA A C 1
ATOM 2172 O O . ALA A 1 277 ? 7.123 5.473 13.702 1.00 90.69 277 ALA A O 1
ATOM 2173 N N . GLU A 1 278 ? 8.877 5.767 12.336 1.00 92.06 278 GLU A N 1
ATOM 2174 C CA . GLU A 1 278 ? 9.880 5.309 13.314 1.00 92.06 278 GLU A CA 1
ATOM 2175 C C . GLU A 1 278 ? 9.963 6.232 14.537 1.00 92.06 278 GLU A C 1
ATOM 2177 O O . GLU A 1 278 ? 10.112 5.760 15.658 1.00 92.06 278 GLU A O 1
ATOM 2182 N N . GLN A 1 279 ? 9.845 7.551 14.349 1.00 90.31 279 GLN A N 1
ATOM 2183 C CA . GLN A 1 279 ? 9.843 8.496 15.466 1.00 90.31 279 GLN A CA 1
ATOM 2184 C C . GLN A 1 279 ? 8.641 8.279 16.396 1.00 90.31 279 GLN A C 1
ATOM 2186 O O . GLN A 1 279 ? 8.793 8.345 17.615 1.00 90.31 279 GLN A O 1
ATOM 2191 N N . LYS A 1 280 ? 7.451 8.052 15.829 1.00 91.50 280 LYS A N 1
ATOM 2192 C CA . LYS A 1 280 ? 6.220 7.802 16.592 1.00 91.50 280 LYS A CA 1
ATOM 2193 C C . LYS A 1 280 ? 6.170 6.390 17.172 1.00 91.50 280 LYS A C 1
ATOM 2195 O O . LYS A 1 280 ? 5.581 6.195 18.229 1.00 91.50 280 LYS A O 1
ATOM 2200 N N . GLN A 1 281 ? 6.792 5.427 16.498 1.00 93.38 281 GLN A N 1
ATOM 2201 C CA . GLN A 1 281 ? 6.798 4.011 16.860 1.00 93.38 281 GLN A CA 1
ATOM 2202 C C . GLN A 1 281 ? 8.236 3.463 16.841 1.00 93.38 281 GLN A C 1
ATOM 2204 O O . GLN A 1 281 ? 8.604 2.746 15.904 1.00 93.38 281 GLN A O 1
ATOM 2209 N N . PRO A 1 282 ? 9.062 3.790 17.857 1.00 93.19 282 PRO A N 1
ATOM 2210 C CA . PRO A 1 282 ? 10.442 3.318 17.926 1.00 93.19 282 PRO A CA 1
ATOM 2211 C C . PRO A 1 282 ? 10.531 1.792 17.835 1.00 93.19 282 PRO A C 1
ATOM 2213 O O . PRO A 1 282 ? 9.799 1.077 18.519 1.00 93.19 282 PRO A O 1
ATOM 2216 N N . GLY A 1 283 ? 11.430 1.285 16.988 1.00 90.06 283 GLY A N 1
ATOM 2217 C CA . GLY A 1 283 ? 11.583 -0.152 16.741 1.00 90.06 283 GLY A CA 1
ATOM 2218 C C . GLY A 1 283 ? 10.742 -0.686 15.577 1.00 90.06 283 GLY A C 1
ATOM 2219 O O . GLY A 1 283 ? 10.932 -1.835 15.170 1.00 90.06 283 GLY A O 1
ATOM 2220 N N . TYR A 1 284 ? 9.879 0.133 14.964 1.00 92.31 284 TYR A N 1
ATOM 2221 C CA . TYR A 1 284 ? 9.145 -0.236 13.750 1.00 92.31 284 TYR A CA 1
ATOM 2222 C C . TYR A 1 284 ? 10.084 -0.731 12.639 1.00 92.31 284 TYR A C 1
ATOM 2224 O O . TYR A 1 284 ? 9.846 -1.787 12.052 1.00 92.31 284 TYR A O 1
ATOM 2232 N N . LEU A 1 285 ? 11.185 -0.026 12.375 1.00 91.81 285 LEU A N 1
ATOM 2233 C CA . LEU A 1 285 ? 12.150 -0.413 11.346 1.00 91.81 285 LEU A CA 1
ATOM 2234 C C . LEU A 1 285 ? 12.828 -1.750 11.640 1.00 91.81 285 LEU A C 1
ATOM 2236 O O . LEU A 1 285 ? 13.250 -2.448 10.718 1.00 91.81 285 LEU A O 1
ATOM 2240 N N . GLU A 1 286 ? 13.000 -2.097 12.912 1.00 91.25 286 GLU A N 1
ATOM 2241 C CA . GLU A 1 286 ? 13.530 -3.401 13.293 1.00 91.25 286 GLU A CA 1
ATOM 2242 C C . GLU A 1 286 ? 12.515 -4.505 13.003 1.00 91.25 286 GLU A C 1
ATOM 2244 O O . GLU A 1 286 ? 12.863 -5.501 12.367 1.00 91.25 286 GLU A O 1
ATOM 2249 N N . LEU A 1 287 ? 11.253 -4.294 13.385 1.00 89.44 287 LEU A N 1
ATOM 2250 C CA . LEU A 1 287 ? 10.162 -5.213 13.070 1.00 89.44 287 LEU A CA 1
ATOM 2251 C C . LEU A 1 287 ? 10.000 -5.395 11.558 1.00 89.44 287 LEU A C 1
ATOM 2253 O O . LEU A 1 287 ? 9.860 -6.522 11.089 1.00 89.44 287 LEU A O 1
ATOM 2257 N N . LEU A 1 288 ? 10.099 -4.310 10.784 1.00 91.31 288 LEU A N 1
ATOM 2258 C CA . LEU A 1 288 ? 10.046 -4.358 9.326 1.00 91.31 288 LEU A CA 1
ATOM 2259 C C . LEU A 1 288 ? 11.166 -5.231 8.747 1.00 91.31 288 LEU A C 1
ATOM 2261 O O . LEU A 1 288 ? 10.905 -6.058 7.877 1.00 91.31 288 LEU A O 1
ATOM 2265 N N . ARG A 1 289 ? 12.400 -5.114 9.252 1.00 88.56 289 ARG A N 1
ATOM 2266 C CA . ARG A 1 289 ? 13.531 -5.954 8.804 1.00 88.56 289 ARG A CA 1
ATOM 2267 C C . ARG A 1 289 ? 13.351 -7.434 9.130 1.00 88.56 289 ARG A C 1
ATOM 2269 O O . ARG A 1 289 ? 13.901 -8.270 8.423 1.00 88.56 289 ARG A O 1
ATOM 2276 N N . LYS A 1 290 ? 12.617 -7.742 10.199 1.00 87.88 290 LYS A N 1
ATOM 2277 C CA . LYS A 1 290 ? 12.280 -9.109 10.623 1.00 87.88 290 LYS A CA 1
ATOM 2278 C C . LYS A 1 290 ? 11.007 -9.641 9.947 1.00 87.88 290 LYS A C 1
ATOM 2280 O O . LYS A 1 290 ? 10.597 -10.765 10.210 1.00 87.88 290 LYS A O 1
ATOM 2285 N N . SER A 1 291 ? 10.371 -8.842 9.093 1.00 88.88 291 SER A N 1
ATOM 2286 C CA . SER A 1 291 ? 9.143 -9.204 8.387 1.00 88.88 291 SER A CA 1
ATOM 2287 C C . SER A 1 291 ? 9.412 -9.560 6.923 1.00 88.88 291 SER A C 1
ATOM 2289 O O . SER A 1 291 ? 10.439 -9.189 6.356 1.00 88.88 291 SER A O 1
ATOM 2291 N N . TRP A 1 292 ? 8.476 -10.272 6.297 1.00 86.19 292 TRP A N 1
ATOM 2292 C CA . TRP A 1 292 ? 8.605 -10.759 4.923 1.00 86.19 292 TRP A CA 1
ATOM 2293 C C . TRP A 1 292 ? 7.470 -10.238 4.055 1.00 86.19 292 TRP A C 1
ATOM 2295 O O . TRP A 1 292 ? 6.297 -10.327 4.421 1.00 86.19 292 TRP A O 1
ATOM 2305 N N . ALA A 1 293 ? 7.812 -9.711 2.882 1.00 86.31 293 ALA A N 1
ATOM 2306 C CA . ALA A 1 293 ? 6.823 -9.227 1.931 1.00 86.31 293 ALA A CA 1
ATOM 2307 C C . ALA A 1 293 ? 5.915 -10.368 1.442 1.00 86.31 293 ALA A C 1
ATOM 2309 O O . ALA A 1 293 ? 6.383 -11.458 1.107 1.00 86.31 293 ALA A O 1
ATOM 2310 N N . ILE A 1 294 ? 4.613 -10.096 1.345 1.00 82.31 294 ILE A N 1
ATOM 2311 C CA . ILE A 1 294 ? 3.654 -11.015 0.728 1.00 82.31 294 ILE A CA 1
ATOM 2312 C C . ILE A 1 294 ? 3.605 -10.712 -0.765 1.00 82.31 294 ILE A C 1
ATOM 2314 O O . ILE A 1 294 ? 2.991 -9.734 -1.193 1.00 82.31 294 ILE A O 1
ATOM 2318 N N . SER A 1 295 ? 4.244 -11.560 -1.567 1.00 80.56 295 SER A N 1
ATOM 2319 C CA . SER A 1 295 ? 4.081 -11.525 -3.021 1.00 80.56 295 SER A CA 1
ATOM 2320 C C . SER A 1 295 ? 2.721 -12.100 -3.415 1.00 80.56 295 SER A C 1
ATOM 2322 O O . SER A 1 295 ? 2.272 -13.100 -2.854 1.00 80.56 295 SER A O 1
ATOM 2324 N N . CYS A 1 296 ? 2.080 -11.517 -4.427 1.00 72.12 296 CYS A N 1
ATOM 2325 C CA . CYS A 1 296 ? 0.869 -12.083 -5.023 1.00 72.12 296 CYS A CA 1
ATOM 2326 C C . CYS A 1 296 ? 1.171 -13.295 -5.921 1.00 72.12 296 CYS A C 1
ATOM 2328 O O . CYS A 1 296 ? 0.241 -13.910 -6.429 1.00 72.12 296 CYS A O 1
ATOM 2330 N N . GLN A 1 297 ? 2.452 -13.620 -6.140 1.00 61.81 297 GLN A N 1
ATOM 2331 C CA . GLN A 1 297 ? 2.900 -14.707 -7.014 1.00 61.81 297 GLN A CA 1
ATOM 2332 C C . GLN A 1 297 ? 3.272 -16.003 -6.282 1.00 61.81 297 GLN A C 1
ATOM 2334 O O . GLN A 1 297 ? 4.012 -16.816 -6.837 1.00 61.81 297 GLN A O 1
ATOM 2339 N N . GLN A 1 298 ? 2.802 -16.215 -5.052 1.00 49.25 298 GLN A N 1
ATOM 2340 C CA . GLN A 1 298 ? 2.943 -17.535 -4.437 1.00 49.25 298 GLN A CA 1
ATOM 2341 C C . GLN A 1 298 ? 1.779 -18.445 -4.866 1.00 49.25 298 GLN A C 1
ATOM 2343 O O . GLN A 1 298 ? 0.632 -18.001 -4.756 1.00 49.25 298 GLN A O 1
ATOM 2348 N N . PRO A 1 299 ? 2.068 -19.646 -5.408 1.00 37.41 299 PRO A N 1
ATOM 2349 C CA . PRO A 1 299 ? 1.069 -20.697 -5.572 1.00 37.41 299 PRO A CA 1
ATOM 2350 C C . PRO A 1 299 ? 0.539 -21.174 -4.217 1.00 37.41 299 PRO A C 1
ATOM 2352 O O . PRO A 1 299 ? 1.299 -21.091 -3.222 1.00 37.41 299 PRO A O 1
#

pLDDT: mean 76.92, std 20.54, range [25.72, 97.19]

Secondary structure (DSSP, 8-state):
--HHHHHHHHHHHHHHHHH-TTS-HHHHHHHHHHHHHHHHHHHHHHHHHHT-TTTSS----------PPPPP--------------------------EEEEEE---SHHHHHHHHHHHHHHTT-SS--SEEEEEESS-SS----------S--EEEEEEEEESSTTSHHHHHHHHHTTTSPPEEP-BTTBTT-TTBBS---GGGEEEEPPTT----PPPTT--SSSSHHHHHHHHHHHTT--EEEEEEEEEEE----SHHHHHHHHHHHHHHHHHHHHHSTTHHHHHHTEE---TT--

Sequence (299 aa):
MTVADTFRGLYWEIRFLSERRSISWSRKVQLAVLKSVTAFSYEAGRRAALKQPRALARKGTHLTIKTDTPRPVNSNAGSEGSADDRGPVHADITESCVAVIVPVFIKNPKEAALVKKLLLWLSKQDRPAENIILVDDASPIPVKDFLGSNTSSPSAYGGRTQAANPFGWIGFYHNFFGTLNGPRMTSLPDEPNMDGRLLYAPSCNFSMKLAPDTRPLLFDTDFPAASFEDVEFCCRLRAAGIAVRYLPDAVIYHAYDESVMGLARQFWKYGRWEGLAEQKQPGYLELLRKSWAISCQQP

Radius of gyration: 22.75 Å; chains: 1; bounding box: 67×45×60 Å